Protein AF-A0A1W9LU89-F1 (afdb_monomer_lite)

Radius of gyration: 21.0 Å; chains: 1; bounding box: 46×49×55 Å

Foldseek 3Di:
DLCLLCVVLVVVLVVVCVVVVVPCAFQQFQNDTHHPVVVNVVSCVVSVVVSVVVVVVVVCVVVVHFDFLVNLVVVLVVVLSRQLRSQNPPPPDDPLLSVLVSLVSSLVSLLVVLVVQLLVDAQDLVLVVVLVVCVVVVVVRVNRRSPRSSVVSLVVSVVSLVVSLVSQVVDDFDDPPPDRFTQHSCLSVLSNLLSLLLSLQLSLLSLDPPSDVSSVVSVVVLCCLQPVVLVVCVVVVVNLQNLLRDRDRPDDCVSHVPSSVVSSVVSNVSSVVSSVVSVVVVD

Secondary structure (DSSP, 8-state):
-HHHHHHHHHHHHHHHHHHHTTT-S-EEETTEEE-HHHHHHHHHHHHHHHHHHHHHHHHHHHTT----SHHHHHHHHHHHHHHHGGGTT-TTS-HHHHHHHHHHHHHHHHHHHHHHHHHHS---HHHHHHHHHHHHTT-HHHHHHH--HHHHHHHHHHHHHHHHHHHHHHSPP-B-TTT--B--TTHHHHHHHHHHHHHHHHHHHHTSTT-TTHHHHHHHHHHIIIIIHHHHHHHTT-GGGGGGTS--TT--IIIIIHHHHHHHHHHHHHHHHHHHHHHHTT-

Structure (mmCIF, N/CA/C/O backbone):
data_AF-A0A1W9LU89-F1
#
_entry.id   AF-A0A1W9LU89-F1
#
loop_
_atom_site.group_PDB
_atom_site.id
_atom_site.type_symbol
_atom_site.label_atom_id
_atom_site.label_alt_id
_atom_site.label_comp_id
_atom_site.label_asym_id
_atom_site.label_entity_id
_atom_site.label_seq_id
_atom_site.pdbx_PDB_ins_code
_atom_site.Cartn_x
_atom_site.Cartn_y
_atom_site.Cartn_z
_atom_site.occupancy
_atom_site.B_iso_or_equiv
_atom_site.auth_seq_id
_atom_site.auth_comp_id
_atom_site.auth_asym_id
_atom_site.auth_atom_id
_atom_site.pdbx_PDB_model_num
ATOM 1 N N . LEU A 1 1 ? -6.719 -15.219 7.552 1.00 48.72 1 LEU A N 1
ATOM 2 C CA . LEU A 1 1 ? -5.279 -15.378 7.225 1.00 48.72 1 LEU A CA 1
ATOM 3 C C . LEU A 1 1 ? -4.961 -16.673 6.448 1.00 48.72 1 LEU A C 1
ATOM 5 O O . LEU A 1 1 ? -4.326 -16.548 5.416 1.00 48.72 1 LEU A O 1
ATOM 9 N N . VAL A 1 2 ? -5.422 -17.884 6.822 1.00 38.66 2 VAL A N 1
ATOM 10 C CA . VAL A 1 2 ? -5.222 -19.118 5.995 1.00 38.66 2 VAL A CA 1
ATOM 11 C C . VAL A 1 2 ? -5.810 -18.995 4.585 1.00 38.66 2 VAL A C 1
ATOM 13 O O . VAL A 1 2 ? -5.105 -19.221 3.607 1.00 38.66 2 VAL A O 1
ATOM 16 N N . LEU A 1 3 ? -7.083 -18.597 4.467 1.00 42.12 3 LEU A N 1
ATOM 17 C CA . LEU A 1 3 ? -7.738 -18.372 3.169 1.00 42.12 3 LEU A CA 1
ATOM 18 C C . LEU A 1 3 ? -7.004 -17.315 2.343 1.00 42.12 3 LEU A C 1
ATOM 20 O O . LEU A 1 3 ? -6.876 -17.451 1.146 1.00 42.12 3 LEU A O 1
ATOM 24 N N . ILE A 1 4 ? -6.451 -16.302 2.999 1.00 50.31 4 ILE A N 1
ATOM 25 C CA . ILE A 1 4 ? -5.690 -15.223 2.368 1.00 50.31 4 ILE A CA 1
ATOM 26 C C . ILE A 1 4 ? -4.371 -15.744 1.803 1.00 50.31 4 ILE A C 1
ATOM 28 O O . ILE A 1 4 ? -4.105 -15.573 0.623 1.00 50.31 4 ILE A O 1
ATOM 32 N N . PHE A 1 5 ? -3.572 -16.428 2.623 1.00 51.28 5 PHE A N 1
ATOM 33 C CA . PHE A 1 5 ? -2.301 -16.991 2.183 1.00 51.28 5 PHE A CA 1
ATOM 34 C C . PHE A 1 5 ? -2.495 -18.040 1.088 1.00 51.28 5 PHE A C 1
ATOM 36 O O . PHE A 1 5 ? -1.737 -18.025 0.132 1.00 51.28 5 PHE A O 1
ATOM 43 N N . SER A 1 6 ? -3.517 -18.894 1.198 1.00 44.75 6 SER A N 1
ATOM 44 C CA . SER A 1 6 ? -3.822 -19.953 0.223 1.00 44.75 6 SER A CA 1
ATOM 45 C C . SER A 1 6 ? -4.491 -19.450 -1.063 1.00 44.75 6 SER A C 1
ATOM 47 O O . SER A 1 6 ? -4.172 -19.947 -2.138 1.00 44.75 6 SER A O 1
ATOM 49 N N . LEU A 1 7 ? -5.379 -18.451 -0.993 1.00 48.38 7 LEU A N 1
ATOM 50 C CA . LEU A 1 7 ? -5.990 -17.837 -2.177 1.00 48.38 7 LEU A CA 1
ATOM 51 C C . LEU A 1 7 ? -4.994 -16.947 -2.908 1.00 48.38 7 LEU A C 1
ATOM 53 O O . LEU A 1 7 ? -4.934 -17.005 -4.128 1.00 48.38 7 LEU A O 1
ATOM 57 N N . VAL A 1 8 ? -4.194 -16.155 -2.190 1.00 54.47 8 VAL A N 1
ATOM 58 C CA . VAL A 1 8 ? -3.160 -15.315 -2.806 1.00 54.47 8 VAL A CA 1
ATOM 59 C C . VAL A 1 8 ? -2.062 -16.198 -3.394 1.00 54.47 8 VAL A C 1
ATOM 61 O O . VAL A 1 8 ? -1.731 -16.021 -4.562 1.00 54.47 8 VAL A O 1
ATOM 64 N N . SER A 1 9 ? -1.555 -17.200 -2.663 1.00 53.19 9 SER A N 1
ATOM 65 C CA . SER A 1 9 ? -0.553 -18.124 -3.211 1.00 53.19 9 SER A CA 1
ATOM 66 C C . SER A 1 9 ? -1.103 -18.950 -4.374 1.00 53.19 9 SER A C 1
ATOM 68 O O . SER A 1 9 ? -0.437 -19.052 -5.396 1.00 53.19 9 SER A O 1
ATOM 70 N N . GLY A 1 10 ? -2.329 -19.471 -4.275 1.00 53.00 10 GLY A N 1
ATOM 71 C CA . GLY A 1 10 ? -2.969 -20.267 -5.323 1.00 53.00 10 GLY A CA 1
ATOM 72 C C . GLY A 1 10 ? -3.317 -19.460 -6.575 1.00 53.00 10 GLY A C 1
ATOM 73 O O . GLY A 1 10 ? -3.018 -19.894 -7.686 1.00 53.00 10 GLY A O 1
ATOM 74 N N . PHE A 1 11 ? -3.892 -18.264 -6.417 1.00 54.97 11 PHE A N 1
ATOM 75 C CA . PHE A 1 11 ? -4.226 -17.377 -7.533 1.00 54.97 11 PHE A CA 1
ATOM 76 C C . PHE A 1 11 ? -2.963 -16.904 -8.251 1.00 54.97 11 PHE A C 1
ATOM 78 O O . PHE A 1 11 ? -2.881 -16.997 -9.475 1.00 54.97 11 PHE A O 1
ATOM 85 N N . LEU A 1 12 ? -1.942 -16.484 -7.501 1.00 58.62 12 LEU A N 1
ATOM 86 C CA . LEU A 1 12 ? -0.673 -16.062 -8.082 1.00 58.62 12 LEU A CA 1
ATOM 87 C C . LEU A 1 12 ? 0.072 -17.223 -8.729 1.00 58.62 12 LEU A C 1
ATOM 89 O O . LEU A 1 12 ? 0.544 -17.065 -9.845 1.00 58.62 12 LEU A O 1
ATOM 93 N N . PHE A 1 13 ? 0.118 -18.401 -8.103 1.00 61.28 13 PHE A N 1
ATOM 94 C CA . PHE A 1 13 ? 0.691 -19.601 -8.712 1.00 61.28 13 PHE A CA 1
ATOM 95 C C . PHE A 1 13 ? -0.032 -19.967 -10.016 1.00 61.28 13 PHE A C 1
ATOM 97 O O . PHE A 1 13 ? 0.619 -20.258 -11.017 1.00 61.28 13 PHE A O 1
ATOM 104 N N . SER A 1 14 ? -1.365 -19.874 -10.059 1.00 58.00 14 SER A N 1
ATOM 105 C CA . SER A 1 14 ? -2.150 -20.127 -11.278 1.00 58.00 14 SER A CA 1
ATOM 106 C C . SER A 1 14 ? -1.913 -19.084 -12.383 1.00 58.00 14 SER A C 1
ATOM 108 O O . SER A 1 14 ? -1.803 -19.434 -13.556 1.00 58.00 14 SER A O 1
ATOM 110 N N . GLY A 1 15 ? -1.766 -17.805 -12.021 1.00 58.03 15 GLY A N 1
ATOM 111 C CA . GLY A 1 15 ? -1.465 -16.734 -12.971 1.00 58.03 15 GLY A CA 1
ATOM 112 C C . GLY A 1 15 ? -0.045 -16.841 -13.528 1.00 58.03 15 GLY A C 1
ATOM 113 O O . GLY A 1 15 ? 0.168 -16.710 -14.732 1.00 58.03 15 GLY A O 1
ATOM 114 N N . LEU A 1 16 ? 0.918 -17.154 -12.660 1.00 60.66 16 LEU A N 1
ATOM 115 C CA . LEU A 1 16 ? 2.331 -17.287 -13.003 1.00 60.66 16 LEU A CA 1
ATOM 116 C C . LEU A 1 16 ? 2.578 -18.541 -13.857 1.00 60.66 16 LEU A C 1
ATOM 118 O O . LEU A 1 16 ? 3.255 -18.470 -14.877 1.00 60.66 16 LEU A O 1
ATOM 122 N N . THR A 1 17 ? 1.933 -19.665 -13.528 1.00 58.50 17 THR A N 1
ATOM 123 C CA . THR A 1 17 ? 1.942 -20.874 -14.375 1.00 58.50 17 THR A CA 1
ATOM 124 C C . THR A 1 17 ? 1.286 -20.650 -15.725 1.00 58.50 17 THR A C 1
ATOM 126 O O . THR A 1 17 ? 1.805 -21.123 -16.731 1.00 58.50 17 THR A O 1
ATOM 129 N N . GLY A 1 18 ? 0.173 -19.915 -15.779 1.00 57.03 18 GLY A N 1
ATOM 130 C CA . GLY A 1 18 ? -0.485 -19.566 -17.037 1.00 57.03 18 GLY A CA 1
ATOM 131 C C . GLY A 1 18 ? 0.407 -18.734 -17.962 1.00 57.03 18 GLY A C 1
ATOM 132 O O . GLY A 1 18 ? 0.426 -18.976 -19.169 1.00 57.03 18 GLY A O 1
ATOM 133 N N . PHE A 1 19 ? 1.174 -17.796 -17.398 1.00 56.69 19 PHE A N 1
ATOM 134 C CA . PHE A 1 19 ? 2.117 -16.960 -18.142 1.00 56.69 19 PHE A CA 1
ATOM 135 C C . PHE A 1 19 ? 3.331 -17.758 -18.639 1.00 56.69 19 PHE A C 1
ATOM 137 O O . PHE A 1 19 ? 3.671 -17.688 -19.818 1.00 56.69 19 PHE A O 1
ATOM 144 N N . ILE A 1 20 ? 3.941 -18.572 -17.773 1.00 58.03 20 ILE A N 1
ATOM 145 C CA . ILE A 1 20 ? 5.170 -19.307 -18.103 1.00 58.03 20 ILE A CA 1
ATOM 146 C C . ILE A 1 20 ? 4.888 -20.507 -19.029 1.00 58.03 20 ILE A C 1
ATOM 148 O O . ILE A 1 20 ? 5.646 -20.765 -19.963 1.00 58.03 20 ILE A O 1
ATOM 152 N N . ARG A 1 21 ? 3.763 -21.216 -18.853 1.00 55.72 21 ARG A N 1
ATOM 153 C CA . ARG A 1 21 ? 3.402 -22.396 -19.667 1.00 55.72 21 ARG A CA 1
ATOM 154 C C . ARG A 1 21 ? 3.235 -22.080 -21.154 1.00 55.72 21 ARG A C 1
ATOM 156 O O . ARG A 1 21 ? 3.332 -22.981 -21.978 1.00 55.72 21 ARG A O 1
ATOM 163 N N . LYS A 1 22 ? 2.974 -20.821 -21.508 1.00 54.22 22 LYS A N 1
ATOM 164 C CA . LYS A 1 22 ? 2.783 -20.402 -22.900 1.00 54.22 22 LYS A CA 1
ATOM 165 C C . LYS A 1 22 ? 4.097 -20.229 -23.673 1.00 54.22 22 LYS A C 1
ATOM 167 O O . LYS A 1 22 ? 4.034 -20.017 -24.878 1.00 54.22 22 LYS A O 1
ATOM 172 N N . ALA A 1 23 ? 5.246 -20.293 -22.996 1.00 52.44 23 ALA A N 1
ATOM 173 C CA . ALA A 1 23 ? 6.520 -19.905 -23.579 1.00 52.44 23 ALA A CA 1
ATOM 174 C C . ALA A 1 23 ? 7.427 -21.076 -24.003 1.00 52.44 23 ALA A C 1
ATOM 176 O O . ALA A 1 23 ? 8.137 -20.904 -24.977 1.00 52.44 23 ALA A O 1
ATOM 177 N N . GLU A 1 24 ? 7.464 -22.232 -23.321 1.00 54.75 24 GLU A N 1
ATOM 178 C CA . GLU A 1 24 ? 8.565 -23.231 -23.477 1.00 54.75 24 GLU A CA 1
ATOM 179 C C . GLU A 1 24 ? 9.991 -22.619 -23.385 1.00 54.75 24 GLU A C 1
ATOM 181 O O . GLU A 1 24 ? 10.985 -23.271 -23.694 1.00 54.75 24 GLU A O 1
ATOM 186 N N . ILE A 1 25 ? 10.108 -21.370 -22.922 1.00 60.31 25 ILE A N 1
ATOM 187 C CA . ILE A 1 25 ? 11.363 -20.635 -22.753 1.00 60.31 25 ILE A CA 1
ATOM 188 C C . ILE A 1 25 ? 11.900 -20.948 -21.344 1.00 60.31 25 ILE A C 1
ATOM 190 O O . ILE A 1 25 ? 11.100 -21.012 -20.400 1.00 60.31 25 ILE A O 1
ATOM 194 N N . PRO A 1 26 ? 13.222 -21.145 -21.168 1.00 66.44 26 PRO A N 1
ATOM 195 C CA . PRO A 1 26 ? 13.838 -21.233 -19.845 1.00 66.44 26 PRO A CA 1
ATOM 196 C C . PRO A 1 26 ? 13.437 -20.038 -18.968 1.00 66.44 26 PRO A C 1
ATOM 198 O O . PRO A 1 26 ? 13.366 -18.896 -19.426 1.00 66.44 26 PRO A O 1
ATOM 201 N N . VAL A 1 27 ? 13.138 -20.302 -17.696 1.00 74.69 27 VAL A N 1
ATOM 202 C CA . VAL A 1 27 ? 12.755 -19.249 -16.753 1.00 74.69 27 VAL A CA 1
ATOM 203 C C . VAL A 1 27 ? 14.030 -18.653 -16.189 1.00 74.69 27 VAL A C 1
ATOM 205 O O . VAL A 1 27 ? 14.687 -19.282 -15.363 1.00 74.69 27 VAL A O 1
ATOM 208 N N . SER A 1 28 ? 14.367 -17.439 -16.610 1.00 77.19 28 SER A N 1
ATOM 209 C CA . SER A 1 28 ? 15.430 -16.683 -15.957 1.00 77.19 28 SER A CA 1
ATOM 210 C C . SER A 1 28 ? 14.878 -16.040 -14.685 1.00 77.19 28 SER A C 1
ATOM 212 O O . SER A 1 28 ? 13.885 -15.305 -14.721 1.00 77.19 28 SER A O 1
ATOM 214 N N . TRP A 1 29 ? 15.485 -16.364 -13.545 1.00 83.81 29 TRP A N 1
ATOM 215 C CA . TRP A 1 29 ? 15.135 -15.823 -12.237 1.00 83.81 29 TRP A CA 1
ATOM 216 C C . TRP A 1 29 ? 16.401 -15.364 -11.510 1.00 83.81 29 TRP A C 1
ATOM 218 O O . TRP A 1 29 ? 17.305 -16.156 -11.257 1.00 83.81 29 TRP A O 1
ATOM 228 N N . LEU A 1 30 ? 16.482 -14.070 -11.186 1.00 81.50 30 LEU A N 1
ATOM 229 C CA . LEU A 1 30 ? 17.665 -13.404 -10.616 1.00 81.50 30 LEU A CA 1
ATOM 230 C C . LEU A 1 30 ? 18.953 -13.611 -11.438 1.00 81.50 30 LEU A C 1
ATOM 232 O O . LEU A 1 30 ? 20.052 -13.618 -10.890 1.00 81.50 30 LEU A O 1
ATOM 236 N N . GLY A 1 31 ? 18.818 -13.768 -12.756 1.00 78.56 31 GLY A N 1
ATOM 237 C CA . GLY A 1 31 ? 19.938 -14.002 -13.673 1.00 78.56 31 GLY A CA 1
ATOM 238 C C . GLY A 1 31 ? 20.392 -15.456 -13.732 1.00 78.56 31 GLY A C 1
ATOM 239 O O . GLY A 1 31 ? 21.401 -15.747 -14.364 1.00 78.56 31 GLY A O 1
ATOM 240 N N . LEU A 1 32 ? 19.671 -16.363 -13.071 1.00 82.62 32 LEU A N 1
ATOM 241 C CA . LEU A 1 32 ? 19.885 -17.800 -13.162 1.00 82.62 32 LEU A CA 1
ATOM 242 C C . LEU A 1 32 ? 18.823 -18.406 -14.069 1.00 82.62 32 LEU A C 1
ATOM 244 O O . LEU A 1 32 ? 17.628 -18.210 -13.846 1.00 82.62 32 LEU A O 1
ATOM 248 N N . ASP A 1 33 ? 19.259 -19.180 -15.053 1.00 84.81 33 ASP A N 1
ATOM 249 C CA . ASP A 1 33 ? 18.348 -19.876 -15.950 1.00 84.81 33 ASP A CA 1
ATOM 250 C C . ASP A 1 33 ? 17.935 -21.214 -15.344 1.00 84.81 33 ASP A C 1
ATOM 252 O O . ASP A 1 33 ? 18.760 -22.086 -15.062 1.00 84.81 33 ASP A O 1
ATOM 256 N N . PHE A 1 34 ? 16.631 -21.381 -15.150 1.00 82.50 34 PHE A N 1
ATOM 257 C CA . PHE A 1 34 ? 16.031 -22.614 -14.669 1.00 82.50 34 PHE A CA 1
ATOM 258 C C . PHE A 1 34 ? 15.243 -23.303 -15.780 1.00 82.50 34 PHE A C 1
ATOM 260 O O . PHE A 1 34 ? 14.543 -22.670 -16.579 1.00 82.50 34 PHE A O 1
ATOM 267 N N . SER A 1 35 ? 15.280 -24.637 -15.774 1.00 85.31 35 SER A N 1
ATOM 268 C CA . SER A 1 35 ? 14.279 -25.428 -16.484 1.00 85.31 35 SER A CA 1
ATOM 269 C C . SER A 1 35 ? 12.892 -25.125 -15.917 1.00 85.31 35 SER A C 1
ATOM 271 O O . SER A 1 35 ? 12.731 -24.948 -14.705 1.00 85.31 35 SER A O 1
ATOM 273 N N . TYR A 1 36 ? 11.874 -25.111 -16.781 1.00 80.75 36 TYR A N 1
ATOM 274 C CA . TYR A 1 36 ? 10.487 -24.878 -16.379 1.00 80.75 36 TYR A CA 1
ATOM 275 C C . TYR A 1 36 ? 10.065 -25.788 -15.217 1.00 80.75 36 TYR A C 1
ATOM 277 O O . TYR A 1 36 ? 9.504 -25.319 -14.229 1.00 80.75 36 TYR A O 1
ATOM 285 N N . SER A 1 37 ? 10.369 -27.085 -15.307 1.00 83.25 37 SER A N 1
ATOM 286 C CA . SER A 1 37 ? 9.988 -28.073 -14.293 1.00 83.25 37 SER A CA 1
ATOM 287 C C . SER A 1 37 ? 10.659 -27.825 -12.942 1.00 83.25 37 SER A C 1
ATOM 289 O O . SER A 1 37 ? 9.991 -27.910 -11.910 1.00 83.25 37 SER A O 1
ATOM 291 N N . ASP A 1 38 ? 11.945 -27.473 -12.946 1.00 88.12 38 ASP A N 1
ATOM 292 C CA . ASP A 1 38 ? 12.711 -27.227 -11.721 1.00 88.12 38 ASP A CA 1
ATOM 293 C C . ASP A 1 38 ? 12.238 -25.949 -11.031 1.00 88.12 38 ASP A C 1
ATOM 295 O O . ASP A 1 38 ? 12.018 -25.934 -9.818 1.00 88.12 38 ASP A O 1
ATOM 299 N N . PHE A 1 39 ? 11.992 -24.894 -11.814 1.00 86.00 39 PHE A N 1
ATOM 300 C CA . PHE A 1 39 ? 11.458 -23.642 -11.293 1.00 86.00 39 PHE A CA 1
ATOM 301 C C . PHE A 1 39 ? 10.058 -23.829 -10.705 1.00 86.00 39 PHE A C 1
ATOM 303 O O . PHE A 1 39 ? 9.766 -23.361 -9.608 1.00 86.00 39 PHE A O 1
ATOM 310 N N . MET A 1 40 ? 9.197 -24.578 -11.395 1.00 84.81 40 MET A N 1
ATOM 311 C CA . MET A 1 40 ? 7.859 -24.903 -10.910 1.00 84.81 40 MET A CA 1
ATOM 312 C C . MET A 1 40 ? 7.887 -25.661 -9.583 1.00 84.81 40 MET A C 1
ATOM 314 O O . MET A 1 40 ? 7.115 -25.346 -8.674 1.00 84.81 40 MET A O 1
ATOM 318 N N . LEU A 1 41 ? 8.789 -26.634 -9.449 1.00 89.00 41 LEU A N 1
ATOM 319 C CA . LEU A 1 41 ? 8.987 -27.375 -8.207 1.00 89.00 41 LEU A CA 1
ATOM 320 C C . LEU A 1 41 ? 9.487 -26.448 -7.090 1.00 89.00 41 LEU A C 1
ATOM 322 O O . LEU A 1 41 ? 8.942 -26.480 -5.984 1.00 89.00 41 LEU A O 1
ATOM 326 N N . PHE A 1 42 ? 10.450 -25.572 -7.387 1.00 90.06 42 PHE A N 1
ATOM 327 C CA . PHE A 1 42 ? 10.927 -24.548 -6.457 1.00 90.06 42 PHE A CA 1
ATOM 328 C C . PHE A 1 42 ? 9.791 -23.632 -5.974 1.00 90.06 42 PHE A C 1
ATOM 330 O O . PHE A 1 42 ? 9.617 -23.465 -4.765 1.00 90.06 42 PHE A O 1
ATOM 337 N N . SER A 1 43 ? 8.965 -23.101 -6.880 1.00 87.50 43 SER A N 1
ATOM 338 C CA . SER A 1 43 ? 7.816 -22.254 -6.542 1.00 87.50 43 SER A CA 1
ATOM 339 C C . SER A 1 43 ? 6.813 -22.975 -5.642 1.00 87.50 43 SER A C 1
ATOM 341 O O . SER A 1 43 ? 6.345 -22.399 -4.660 1.00 87.50 43 SER A O 1
ATOM 343 N N . VAL A 1 44 ? 6.494 -24.242 -5.936 1.00 88.31 44 VAL A N 1
ATOM 344 C CA . VAL A 1 44 ? 5.590 -25.048 -5.098 1.00 88.31 44 VAL A CA 1
ATOM 345 C C . VAL A 1 44 ? 6.160 -25.207 -3.694 1.00 88.31 44 VAL A C 1
ATOM 347 O O . VAL A 1 44 ? 5.440 -24.961 -2.728 1.00 88.31 44 VAL A O 1
ATOM 350 N N . ILE A 1 45 ? 7.440 -25.567 -3.560 1.00 91.62 45 ILE A N 1
ATOM 351 C CA . ILE A 1 45 ? 8.092 -25.705 -2.250 1.00 91.62 45 ILE A CA 1
ATOM 352 C C . ILE A 1 45 ? 8.072 -24.370 -1.500 1.00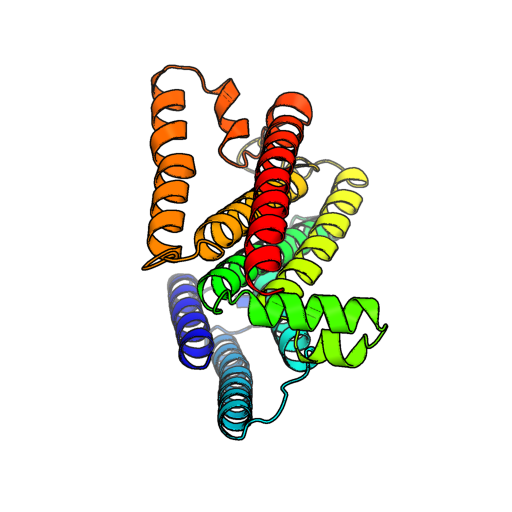 91.62 45 ILE A C 1
ATOM 354 O O . ILE A 1 45 ? 7.689 -24.333 -0.330 1.00 91.62 45 ILE A O 1
ATOM 358 N N . PHE A 1 46 ? 8.425 -23.273 -2.172 1.00 90.62 46 PHE A N 1
ATOM 359 C CA . PHE A 1 46 ? 8.424 -21.933 -1.594 1.00 90.62 46 PHE A CA 1
ATOM 360 C C . PHE A 1 46 ? 7.051 -21.564 -1.012 1.00 90.62 46 PHE A C 1
ATOM 362 O O . PHE A 1 46 ? 6.943 -21.203 0.164 1.00 90.62 46 PHE A O 1
ATOM 369 N N . PHE A 1 47 ? 5.978 -21.709 -1.794 1.00 87.12 47 PHE A N 1
ATOM 370 C CA . PHE A 1 47 ? 4.625 -21.400 -1.326 1.00 87.12 47 PHE A CA 1
ATOM 371 C C . PHE A 1 47 ? 4.101 -22.405 -0.297 1.00 87.12 47 PHE A C 1
ATOM 373 O O . PHE A 1 47 ? 3.332 -22.019 0.587 1.00 87.12 47 PHE A O 1
ATOM 380 N N . LEU A 1 48 ? 4.519 -23.670 -0.361 1.00 89.06 48 LEU A N 1
ATOM 381 C CA . LEU A 1 48 ? 4.152 -24.696 0.612 1.00 89.06 48 LEU A CA 1
ATOM 382 C C . LEU A 1 48 ? 4.735 -24.384 1.993 1.00 89.06 48 LEU A C 1
ATOM 384 O O . LEU A 1 48 ? 3.997 -24.417 2.978 1.00 89.06 48 LEU A O 1
ATOM 388 N N . VAL A 1 49 ? 6.014 -24.002 2.072 1.00 92.62 49 VAL A N 1
ATOM 389 C CA . VAL A 1 49 ? 6.661 -23.597 3.333 1.00 92.62 49 VAL A CA 1
ATOM 390 C C . VAL A 1 49 ? 5.901 -22.434 3.973 1.00 92.62 49 VAL A C 1
ATOM 392 O O . VAL A 1 49 ? 5.519 -22.509 5.144 1.00 92.62 49 VAL A O 1
ATOM 395 N N . TRP A 1 50 ? 5.598 -21.389 3.200 1.00 91.81 50 TRP A N 1
ATOM 396 C CA . TRP A 1 50 ? 4.837 -20.244 3.704 1.00 91.81 50 TRP A CA 1
ATOM 397 C C . TRP A 1 50 ? 3.394 -20.588 4.073 1.00 91.81 50 TRP A C 1
ATOM 399 O O . TRP A 1 50 ? 2.873 -20.051 5.052 1.00 91.81 50 TRP A O 1
ATOM 409 N N . SER A 1 51 ? 2.766 -21.520 3.357 1.00 88.50 51 SER A N 1
ATOM 410 C CA . SER A 1 51 ? 1.424 -22.007 3.686 1.00 88.50 51 SER A CA 1
ATOM 411 C C . SER A 1 51 ? 1.407 -22.746 5.027 1.00 88.50 51 SER A C 1
ATOM 413 O O . SER A 1 51 ? 0.540 -22.466 5.854 1.00 88.50 51 SER A O 1
ATOM 415 N N . ILE A 1 52 ? 2.390 -23.614 5.300 1.00 91.31 52 ILE A N 1
ATOM 416 C CA . ILE A 1 52 ? 2.524 -24.316 6.590 1.00 91.31 52 ILE A CA 1
ATOM 417 C C . ILE A 1 52 ? 2.740 -23.318 7.733 1.00 91.31 52 ILE A C 1
ATOM 419 O O . ILE A 1 52 ? 2.040 -23.380 8.745 1.00 91.31 52 ILE A O 1
ATOM 423 N N . ILE A 1 53 ? 3.659 -22.360 7.564 1.00 92.19 53 ILE A N 1
ATOM 424 C CA . ILE A 1 53 ? 3.906 -21.300 8.556 1.00 92.19 53 ILE A CA 1
ATOM 425 C C . ILE A 1 53 ? 2.629 -20.481 8.799 1.00 92.19 53 ILE A C 1
ATOM 427 O O . ILE A 1 53 ? 2.299 -20.158 9.944 1.00 92.19 53 ILE A O 1
ATOM 431 N N . GLY A 1 54 ? 1.888 -20.171 7.734 1.00 87.38 54 GLY A N 1
ATOM 432 C CA . GLY A 1 54 ? 0.598 -19.496 7.801 1.00 87.38 54 GLY A CA 1
ATOM 433 C C . GLY A 1 54 ? -0.417 -20.277 8.635 1.00 87.38 54 GLY A C 1
ATOM 434 O O . GLY A 1 54 ? -1.003 -19.715 9.559 1.00 87.38 54 GLY A O 1
ATOM 435 N N . VAL A 1 55 ? -0.604 -21.572 8.365 1.00 88.31 55 VAL A N 1
ATOM 436 C CA . VAL A 1 55 ? -1.513 -22.445 9.132 1.00 88.31 55 VAL A CA 1
ATOM 437 C C . VAL A 1 55 ? -1.105 -22.510 10.603 1.00 88.31 55 VAL A C 1
ATOM 439 O O . VAL A 1 55 ? -1.944 -22.283 11.474 1.00 88.31 55 VAL A O 1
ATOM 442 N N . TYR A 1 56 ? 0.183 -22.713 10.886 1.00 90.31 56 TYR A N 1
ATOM 443 C CA . TYR A 1 56 ? 0.707 -22.739 12.251 1.00 90.31 56 TYR A CA 1
ATOM 444 C C . TYR A 1 56 ? 0.398 -21.444 13.018 1.00 90.31 56 TYR A C 1
ATOM 446 O O . TYR A 1 56 ? -0.091 -21.486 14.147 1.00 90.31 56 TYR A O 1
ATOM 454 N N . ARG A 1 57 ? 0.612 -20.276 12.399 1.00 88.31 57 ARG A N 1
ATOM 455 C CA . ARG A 1 57 ? 0.305 -18.984 13.034 1.00 88.31 57 ARG A CA 1
ATOM 456 C C . ARG A 1 57 ? -1.181 -18.793 13.311 1.00 88.31 57 ARG A C 1
ATOM 458 O O . ARG A 1 57 ? -1.506 -18.225 14.348 1.00 88.31 57 ARG A O 1
ATOM 465 N N . ASN A 1 58 ? -2.060 -19.266 12.428 1.00 84.25 58 ASN A N 1
ATOM 466 C CA . ASN A 1 58 ? -3.503 -19.213 12.675 1.00 84.25 58 ASN A CA 1
ATOM 467 C C . ASN A 1 58 ? -3.894 -20.105 13.856 1.00 84.25 58 ASN A C 1
ATOM 469 O O . ASN A 1 58 ? -4.612 -19.652 14.737 1.00 84.25 58 ASN A O 1
ATOM 473 N N . MET A 1 59 ? -3.346 -21.321 13.935 1.00 88.81 59 MET A N 1
ATOM 474 C CA . MET A 1 59 ? -3.574 -22.215 15.073 1.00 88.81 59 MET A CA 1
ATOM 475 C C . MET A 1 59 ? -3.128 -21.577 16.396 1.00 88.81 59 MET A C 1
ATOM 477 O O . MET A 1 59 ? -3.842 -21.652 17.390 1.00 88.81 59 MET A O 1
ATOM 481 N N . ARG A 1 60 ? -1.988 -20.874 16.416 1.00 89.38 60 ARG A N 1
ATOM 482 C CA . ARG A 1 60 ? -1.557 -20.119 17.604 1.00 89.38 60 ARG A CA 1
ATOM 483 C C . ARG A 1 60 ? -2.536 -19.018 18.011 1.00 89.38 60 ARG A C 1
ATOM 485 O O . ARG A 1 60 ? -2.730 -18.807 19.204 1.00 89.38 60 ARG A O 1
ATOM 492 N N . THR A 1 61 ? -3.147 -18.336 17.044 1.00 85.12 61 THR A N 1
ATOM 493 C CA . THR A 1 61 ? -4.161 -17.309 17.317 1.00 85.12 61 THR A CA 1
ATOM 494 C C . THR A 1 61 ? -5.417 -17.911 17.947 1.00 85.12 61 THR A C 1
ATOM 496 O O . THR A 1 61 ? -5.938 -17.328 18.892 1.00 85.12 61 THR A O 1
ATOM 499 N N . GLU A 1 62 ? -5.844 -19.104 17.518 1.00 87.00 62 GLU A N 1
ATOM 500 C CA . GLU A 1 62 ? -6.945 -19.838 18.170 1.00 87.00 62 GLU A CA 1
ATOM 501 C C . GLU A 1 62 ? -6.626 -20.171 19.640 1.00 87.00 62 GLU A C 1
ATOM 503 O O . GLU A 1 62 ? -7.489 -20.076 20.510 1.00 87.00 62 GLU A O 1
ATOM 508 N N . PHE A 1 63 ? -5.358 -20.462 19.952 1.00 88.19 63 PHE A N 1
ATOM 509 C CA . PHE A 1 63 ? -4.873 -20.650 21.326 1.00 88.19 63 PHE A CA 1
ATOM 510 C C . PHE A 1 63 ? -4.587 -19.346 22.089 1.00 88.19 63 PHE A C 1
ATOM 512 O O . PHE A 1 63 ? -3.950 -19.391 23.141 1.00 88.19 63 PHE A O 1
ATOM 519 N N . GLN A 1 64 ? -5.031 -18.188 21.587 1.00 84.06 64 GLN A N 1
ATOM 520 C CA . GLN A 1 64 ? -4.824 -16.874 22.215 1.00 84.06 64 GLN A CA 1
ATOM 521 C C . GLN A 1 64 ? -3.339 -16.500 22.396 1.00 84.06 64 GLN A C 1
ATOM 523 O O . GLN A 1 64 ? -2.989 -15.679 23.244 1.00 84.06 64 GLN A O 1
ATOM 528 N N . MET A 1 65 ? -2.440 -17.088 21.600 1.00 84.69 65 MET A N 1
ATOM 529 C CA . MET A 1 65 ? -1.025 -16.724 21.604 1.00 84.69 65 MET A CA 1
ATOM 530 C C . MET A 1 65 ? -0.776 -15.539 20.672 1.00 84.69 65 MET A C 1
ATOM 532 O O . MET A 1 65 ? -1.285 -15.481 19.548 1.00 84.69 65 MET A O 1
ATOM 536 N N . THR A 1 66 ? 0.080 -14.615 21.106 1.00 78.50 66 THR A N 1
ATOM 537 C CA . THR A 1 66 ? 0.476 -13.469 20.290 1.00 78.50 66 THR A CA 1
ATOM 538 C C . THR A 1 66 ? 1.448 -13.892 19.191 1.00 78.50 66 THR A C 1
ATOM 540 O O . THR A 1 66 ? 2.385 -14.676 19.381 1.00 78.50 66 THR A O 1
ATOM 543 N N . ASN A 1 67 ? 1.215 -13.378 17.987 1.00 82.50 67 ASN A N 1
ATOM 544 C CA . ASN A 1 67 ? 2.090 -13.598 16.849 1.00 82.50 67 ASN A CA 1
ATOM 545 C C . ASN A 1 67 ? 2.924 -12.340 16.616 1.00 82.50 67 ASN A C 1
ATOM 547 O O . ASN A 1 67 ? 2.400 -11.362 16.105 1.00 82.50 67 ASN A O 1
ATOM 551 N N . GLY A 1 68 ? 4.222 -12.395 16.922 1.00 83.50 68 GLY A N 1
ATOM 552 C CA . GLY A 1 68 ? 5.126 -11.273 16.660 1.00 83.50 68 GLY A CA 1
ATOM 553 C C . GLY A 1 68 ? 5.222 -10.885 15.170 1.00 83.50 68 GLY A C 1
ATOM 554 O O . GLY A 1 68 ? 4.873 -11.679 14.281 1.00 83.50 68 GLY A O 1
ATOM 555 N N . PRO A 1 69 ? 5.753 -9.685 14.874 1.00 88.75 69 PRO A N 1
ATOM 556 C CA . PRO A 1 69 ? 5.728 -9.089 13.535 1.00 88.75 69 PRO A CA 1
ATOM 557 C C . PRO A 1 69 ? 6.726 -9.732 12.561 1.00 88.75 69 PRO A C 1
ATOM 559 O O . PRO A 1 69 ? 6.542 -9.679 11.345 1.00 88.75 69 PRO A O 1
ATOM 562 N N . TYR A 1 70 ? 7.779 -10.370 13.076 1.00 90.62 70 TYR A N 1
ATOM 563 C CA . TYR A 1 70 ? 8.934 -10.794 12.281 1.00 90.62 70 TYR A CA 1
ATOM 564 C C . TYR A 1 70 ? 8.595 -11.791 11.175 1.00 90.62 70 TYR A C 1
ATOM 566 O O . TYR A 1 70 ? 9.038 -11.613 10.048 1.00 90.62 70 TYR A O 1
ATOM 574 N N . VAL A 1 71 ? 7.756 -12.796 11.451 1.00 91.62 71 VAL A N 1
ATOM 575 C CA . VAL A 1 71 ? 7.399 -13.808 10.440 1.00 91.62 71 VAL A CA 1
ATOM 576 C C . VAL A 1 71 ? 6.671 -13.176 9.251 1.00 91.62 71 VAL A C 1
ATOM 578 O O . VAL A 1 71 ? 6.855 -13.600 8.114 1.00 91.62 71 VAL A O 1
ATOM 581 N N . TRP A 1 72 ? 5.858 -12.145 9.502 1.00 91.12 72 TRP A N 1
ATOM 582 C CA . TRP A 1 72 ? 5.195 -11.400 8.435 1.00 91.12 72 TRP A CA 1
ATOM 583 C C . TRP A 1 72 ? 6.192 -10.574 7.619 1.00 91.12 72 TRP A C 1
ATOM 585 O O . TRP A 1 72 ? 6.149 -10.613 6.395 1.00 91.12 72 TRP A O 1
ATOM 595 N N . LEU A 1 73 ? 7.131 -9.886 8.277 1.00 92.50 73 LEU A N 1
ATOM 596 C CA . LEU A 1 73 ? 8.181 -9.130 7.588 1.00 92.50 73 LEU A CA 1
ATOM 597 C C . LEU A 1 73 ? 9.066 -10.038 6.723 1.00 92.50 73 LEU A C 1
ATOM 599 O O . LEU A 1 73 ? 9.344 -9.702 5.575 1.00 92.50 73 LEU A O 1
ATOM 603 N N . THR A 1 74 ? 9.459 -11.209 7.232 1.00 93.94 74 THR A N 1
ATOM 604 C CA . THR A 1 74 ? 10.227 -12.191 6.455 1.00 93.94 74 THR A CA 1
ATOM 605 C C . THR A 1 74 ? 9.430 -12.695 5.255 1.00 93.94 74 THR A C 1
ATOM 607 O O . THR A 1 74 ? 9.989 -12.791 4.164 1.00 93.94 74 THR A O 1
ATOM 610 N N . PHE A 1 75 ? 8.127 -12.953 5.421 1.00 92.88 75 PHE A N 1
ATOM 611 C CA . PHE A 1 75 ? 7.254 -13.306 4.302 1.00 92.88 75 PHE A CA 1
ATOM 612 C C . PHE A 1 75 ? 7.241 -12.204 3.239 1.00 92.88 75 PHE A C 1
ATOM 614 O O . PHE A 1 75 ? 7.557 -12.486 2.085 1.00 92.88 75 PHE A O 1
ATOM 621 N N . LEU A 1 76 ? 6.966 -10.954 3.631 1.00 92.69 76 LEU A N 1
ATOM 622 C CA . LEU A 1 76 ? 6.936 -9.805 2.721 1.00 92.69 76 LEU A CA 1
ATOM 623 C C . LEU A 1 76 ? 8.236 -9.670 1.925 1.00 92.69 76 LEU A C 1
ATOM 625 O O . LEU A 1 76 ? 8.193 -9.603 0.700 1.00 92.69 76 LEU A O 1
ATOM 629 N N . ILE A 1 77 ? 9.384 -9.680 2.608 1.00 94.31 77 ILE A N 1
ATOM 630 C CA . ILE A 1 77 ? 10.698 -9.541 1.969 1.00 94.31 77 ILE A CA 1
ATOM 631 C C . ILE A 1 77 ? 10.952 -10.706 1.009 1.00 94.31 77 ILE A C 1
ATOM 633 O O . ILE A 1 77 ? 11.329 -10.484 -0.139 1.00 94.31 77 ILE A O 1
ATOM 637 N N . SER A 1 78 ? 10.703 -11.946 1.444 1.00 93.56 78 SER A N 1
ATOM 638 C CA . SER A 1 78 ? 10.908 -13.124 0.592 1.00 93.56 78 SER A CA 1
ATOM 639 C C . SER A 1 78 ? 10.032 -13.091 -0.661 1.00 93.56 78 SER A C 1
ATOM 641 O O . SER A 1 78 ? 10.478 -13.464 -1.741 1.00 93.56 78 SER A O 1
ATOM 643 N N . PHE A 1 79 ? 8.803 -12.595 -0.534 1.00 90.94 79 PHE A N 1
ATOM 644 C CA . PHE A 1 79 ? 7.852 -12.512 -1.627 1.00 90.94 79 PHE A CA 1
ATOM 645 C C . PHE A 1 79 ? 8.183 -11.368 -2.600 1.00 90.94 79 PHE A C 1
ATOM 647 O O . PHE A 1 79 ? 8.068 -11.538 -3.813 1.00 90.94 79 PHE A O 1
ATOM 654 N N . MET A 1 80 ? 8.679 -10.236 -2.092 1.00 92.06 80 MET A N 1
ATOM 655 C CA . MET A 1 80 ? 9.223 -9.146 -2.910 1.00 92.06 80 MET A CA 1
ATOM 656 C C . MET A 1 80 ? 10.441 -9.598 -3.724 1.00 92.06 80 MET A C 1
ATOM 658 O O . MET A 1 80 ? 10.502 -9.318 -4.918 1.00 92.06 80 MET A O 1
ATOM 662 N N . ILE A 1 81 ? 11.373 -10.340 -3.111 1.00 91.25 81 ILE A N 1
ATOM 663 C CA . ILE A 1 81 ? 12.534 -10.931 -3.804 1.00 91.25 81 ILE A CA 1
ATOM 664 C C . ILE A 1 81 ? 12.073 -11.948 -4.854 1.00 91.25 81 ILE A C 1
ATOM 666 O O . ILE A 1 81 ? 12.549 -11.931 -5.985 1.00 91.25 81 ILE A O 1
ATOM 670 N N . TYR A 1 82 ? 11.117 -12.810 -4.498 1.00 89.94 82 TYR A N 1
ATOM 671 C CA . TYR A 1 82 ? 10.569 -13.806 -5.415 1.00 89.94 82 TYR A CA 1
ATOM 672 C C . TYR A 1 82 ? 10.002 -13.166 -6.688 1.00 89.94 82 TYR A C 1
ATOM 674 O O . TYR A 1 82 ? 10.313 -13.625 -7.785 1.00 89.94 82 TYR A O 1
ATOM 682 N N . LEU A 1 83 ? 9.214 -12.093 -6.554 1.00 87.00 83 LEU A N 1
ATOM 683 C CA . LEU A 1 83 ? 8.600 -11.411 -7.696 1.00 87.00 83 LEU A CA 1
ATOM 684 C C . LEU A 1 83 ? 9.562 -10.502 -8.466 1.00 87.00 83 LEU A C 1
ATOM 686 O O . LEU A 1 83 ? 9.473 -10.439 -9.690 1.00 87.00 83 LEU A O 1
ATOM 690 N N . SER A 1 84 ? 10.487 -9.814 -7.794 1.00 86.94 84 SER A N 1
ATOM 691 C CA . SER A 1 84 ? 11.486 -8.991 -8.488 1.00 86.94 84 SER A CA 1
ATOM 692 C C . SER A 1 84 ? 12.500 -9.830 -9.272 1.00 86.94 84 SER A C 1
ATOM 694 O O . SER A 1 84 ? 13.068 -9.343 -10.248 1.00 86.94 84 SER A O 1
ATOM 696 N N . GLY A 1 85 ? 12.669 -11.108 -8.913 1.00 84.00 85 GLY A N 1
ATOM 697 C CA . GLY A 1 85 ? 13.569 -12.034 -9.592 1.00 84.00 85 GLY A CA 1
ATOM 698 C C . GLY A 1 85 ? 13.236 -12.326 -11.056 1.00 84.00 85 GLY A C 1
ATOM 699 O O . GLY A 1 85 ? 14.145 -12.641 -11.812 1.00 84.00 85 GLY A O 1
ATOM 700 N N . PHE A 1 86 ? 11.992 -12.145 -11.504 1.00 80.25 86 PHE A N 1
ATOM 701 C CA . PHE A 1 86 ? 11.603 -12.382 -12.907 1.00 80.25 86 PHE A CA 1
ATOM 702 C C . PHE A 1 86 ? 12.115 -11.323 -13.901 1.00 80.25 86 PHE A C 1
ATOM 704 O O . PHE A 1 86 ? 11.811 -11.389 -15.089 1.00 80.25 86 PHE A O 1
ATOM 711 N N . LEU A 1 87 ? 12.871 -10.327 -13.432 1.00 74.88 87 LEU A N 1
ATOM 712 C CA . LEU A 1 87 ? 13.350 -9.211 -14.245 1.00 74.88 87 LEU A CA 1
ATOM 713 C C . LEU A 1 87 ? 14.579 -9.549 -15.121 1.00 74.88 87 LEU A C 1
ATOM 715 O O . LEU A 1 87 ? 14.959 -8.742 -15.963 1.00 74.88 87 LEU A O 1
ATOM 719 N N . SER A 1 88 ? 15.213 -10.712 -14.954 1.00 60.28 88 SER A N 1
ATOM 720 C CA . SER A 1 88 ? 16.587 -10.948 -15.431 1.00 60.28 88 SER A CA 1
ATOM 721 C C . SER A 1 88 ? 16.819 -11.047 -16.942 1.00 60.28 88 SER A C 1
ATOM 723 O O . SER A 1 88 ? 17.971 -11.056 -17.356 1.00 60.28 88 SER A O 1
ATOM 725 N N . ASN A 1 89 ? 15.777 -11.050 -17.774 1.00 56.69 89 ASN A N 1
ATOM 726 C CA . ASN A 1 89 ? 15.909 -11.181 -19.235 1.00 56.69 89 ASN A CA 1
ATOM 727 C C . ASN A 1 89 ? 16.124 -9.857 -19.989 1.00 56.69 89 ASN A C 1
ATOM 729 O O . ASN A 1 89 ? 16.040 -9.824 -21.216 1.00 56.69 89 ASN A O 1
ATOM 733 N N . ALA A 1 90 ? 16.370 -8.745 -19.299 1.00 59.06 90 ALA A N 1
ATOM 734 C CA . ALA A 1 90 ? 16.675 -7.488 -19.967 1.00 59.06 90 ALA A CA 1
ATOM 735 C C . ALA A 1 90 ? 18.186 -7.368 -20.225 1.00 59.06 90 ALA A C 1
ATOM 737 O O . ALA A 1 90 ? 18.854 -6.525 -19.635 1.00 59.06 90 ALA A O 1
ATOM 738 N N . GLU A 1 91 ? 18.717 -8.203 -21.126 1.00 54.44 91 GLU A N 1
ATOM 739 C CA . GLU A 1 91 ? 20.149 -8.301 -21.488 1.00 54.44 91 GLU A CA 1
ATOM 740 C C . GLU A 1 91 ? 20.805 -6.957 -21.898 1.00 54.44 91 GLU A C 1
ATOM 742 O O . GLU A 1 91 ? 22.026 -6.839 -21.914 1.00 54.44 91 GLU A O 1
ATOM 747 N N . ASP A 1 92 ? 20.006 -5.912 -22.135 1.00 61.22 92 ASP A N 1
ATOM 748 C CA . ASP A 1 92 ? 20.432 -4.562 -22.527 1.00 61.22 92 ASP A CA 1
ATOM 749 C C . ASP A 1 92 ? 20.410 -3.504 -21.399 1.00 61.22 92 ASP A C 1
ATOM 751 O O . ASP A 1 92 ? 20.727 -2.333 -21.645 1.00 61.22 92 ASP A O 1
ATOM 755 N N . LEU A 1 93 ? 19.955 -3.832 -20.184 1.00 66.19 93 LEU A N 1
ATOM 756 C CA . LEU A 1 93 ? 19.773 -2.833 -19.122 1.00 66.19 93 LEU A CA 1
ATOM 757 C C . LEU A 1 93 ? 20.998 -2.735 -18.198 1.00 66.19 93 LEU A C 1
ATOM 759 O O . LEU A 1 93 ? 21.448 -3.712 -17.606 1.00 66.19 93 LEU A O 1
ATOM 763 N N . ASP A 1 94 ? 21.476 -1.504 -17.999 1.00 76.38 94 ASP A N 1
ATOM 764 C CA . ASP A 1 94 ? 22.469 -1.130 -16.981 1.00 76.38 94 ASP A CA 1
ATOM 765 C C . ASP A 1 94 ? 22.107 -1.736 -15.599 1.00 76.38 94 ASP A C 1
ATOM 767 O O . ASP A 1 94 ? 20.940 -1.633 -15.190 1.00 76.38 94 ASP A O 1
ATOM 771 N N . PRO A 1 95 ? 23.054 -2.359 -14.860 1.00 79.50 95 PRO A N 1
ATOM 772 C CA . PRO A 1 95 ? 22.823 -2.901 -13.517 1.00 79.50 95 PRO A CA 1
ATOM 773 C C . PRO A 1 95 ? 22.072 -1.962 -12.563 1.00 79.50 95 PRO A C 1
ATOM 775 O O . PRO A 1 95 ? 21.247 -2.412 -11.763 1.00 79.50 95 PRO A O 1
ATOM 778 N N . VAL A 1 96 ? 22.299 -0.647 -12.667 1.00 79.75 96 VAL A N 1
ATOM 779 C CA . VAL A 1 96 ? 21.592 0.352 -11.848 1.00 79.75 96 VAL A CA 1
ATOM 780 C C . VAL A 1 96 ? 20.100 0.405 -12.197 1.00 79.75 96 VAL A C 1
ATOM 782 O O . VAL A 1 96 ? 19.251 0.402 -11.304 1.00 79.75 96 VAL A O 1
ATOM 785 N N . LYS A 1 97 ? 19.756 0.389 -13.491 1.00 79.62 97 LYS A N 1
ATOM 786 C CA . LYS A 1 97 ? 18.361 0.405 -13.963 1.00 79.62 97 LYS A CA 1
ATOM 787 C C . LYS A 1 97 ? 17.623 -0.871 -13.569 1.00 79.62 97 LYS A C 1
ATOM 789 O O . LYS A 1 97 ? 16.477 -0.790 -13.129 1.00 79.62 97 LYS A O 1
ATOM 794 N N . HIS A 1 98 ? 18.294 -2.020 -13.647 1.00 81.06 98 HIS A N 1
ATOM 795 C CA . HIS A 1 98 ? 17.770 -3.286 -13.131 1.00 81.06 98 HIS A CA 1
ATOM 796 C C . HIS A 1 98 ? 17.386 -3.187 -11.650 1.00 81.06 98 HIS A C 1
ATOM 798 O O . HIS A 1 98 ? 16.266 -3.538 -11.278 1.00 81.06 98 HIS A O 1
ATOM 804 N N . GLY A 1 99 ? 18.279 -2.651 -10.810 1.00 84.00 99 GLY A N 1
ATOM 805 C CA . GLY A 1 99 ? 18.014 -2.467 -9.382 1.00 84.00 99 GLY A CA 1
ATOM 806 C C . GLY A 1 99 ? 16.805 -1.568 -9.106 1.00 84.00 99 GLY A C 1
ATOM 807 O O . GLY A 1 99 ? 15.973 -1.891 -8.258 1.00 84.00 99 GLY A O 1
ATOM 808 N N . ILE A 1 100 ? 16.654 -0.469 -9.851 1.00 84.12 100 ILE A N 1
ATOM 809 C CA . ILE A 1 100 ? 15.520 0.451 -9.673 1.00 84.12 100 ILE A CA 1
ATOM 810 C C . ILE A 1 100 ? 14.199 -0.208 -10.082 1.00 84.12 100 ILE A C 1
ATOM 812 O O . ILE A 1 100 ? 13.218 -0.103 -9.347 1.00 84.12 100 ILE A O 1
ATOM 816 N N . ILE A 1 101 ? 14.155 -0.925 -11.208 1.00 82.75 101 ILE A N 1
ATOM 817 C CA . ILE A 1 101 ? 12.936 -1.627 -11.637 1.00 82.75 101 ILE A CA 1
ATOM 818 C C . ILE A 1 101 ? 12.563 -2.724 -10.627 1.00 82.75 101 ILE A C 1
ATOM 820 O O . ILE A 1 101 ? 11.396 -2.838 -10.252 1.00 82.75 101 ILE A O 1
ATOM 824 N N . ALA A 1 102 ? 13.540 -3.476 -10.107 1.00 87.12 102 ALA A N 1
ATOM 825 C CA . ALA A 1 102 ? 13.313 -4.465 -9.052 1.00 87.12 102 ALA A CA 1
ATOM 826 C C . ALA A 1 102 ? 12.715 -3.836 -7.778 1.00 87.12 102 ALA A C 1
ATOM 828 O O . ALA A 1 102 ? 11.816 -4.412 -7.152 1.00 87.12 102 ALA A O 1
ATOM 829 N N . LEU A 1 103 ? 13.159 -2.628 -7.413 1.00 89.62 103 LEU A N 1
ATOM 830 C CA . LEU A 1 103 ? 12.576 -1.859 -6.313 1.00 89.62 103 LEU A CA 1
ATOM 831 C C . LEU A 1 103 ? 11.156 -1.374 -6.622 1.00 89.62 103 LEU A C 1
ATOM 833 O O . LEU A 1 103 ? 10.304 -1.463 -5.741 1.00 89.62 103 LEU A O 1
ATOM 837 N N . TYR A 1 104 ? 10.863 -0.928 -7.848 1.00 87.88 104 TYR A N 1
ATOM 838 C CA . TYR A 1 104 ? 9.498 -0.577 -8.264 1.00 87.88 104 TYR A CA 1
ATOM 839 C C . TYR A 1 104 ? 8.547 -1.779 -8.197 1.00 87.88 104 TYR A C 1
ATOM 841 O O . TYR A 1 104 ? 7.431 -1.637 -7.698 1.00 87.88 104 TYR A O 1
ATOM 849 N N . ILE A 1 105 ? 8.985 -2.966 -8.631 1.00 87.69 105 ILE A N 1
ATOM 850 C CA . ILE A 1 105 ? 8.203 -4.208 -8.507 1.00 87.69 105 ILE A CA 1
ATOM 851 C C . ILE A 1 105 ? 7.952 -4.512 -7.029 1.00 87.69 105 ILE A C 1
ATOM 853 O O . ILE A 1 105 ? 6.812 -4.735 -6.627 1.00 87.69 105 ILE A O 1
ATOM 857 N N . SER A 1 106 ? 8.995 -4.454 -6.199 1.00 92.88 106 SER A N 1
ATOM 858 C CA . SER A 1 106 ? 8.879 -4.689 -4.754 1.00 92.88 106 SER A CA 1
ATOM 859 C C . SER A 1 106 ? 7.925 -3.688 -4.088 1.00 92.88 106 SER A C 1
ATOM 861 O O . SER A 1 106 ? 7.103 -4.065 -3.253 1.00 92.88 106 SER A O 1
ATOM 863 N N . TYR A 1 107 ? 7.984 -2.418 -4.493 1.00 92.75 107 TYR A N 1
ATOM 864 C CA . TYR A 1 107 ? 7.078 -1.366 -4.043 1.00 92.75 107 TYR A CA 1
ATOM 865 C C . TYR A 1 107 ? 5.627 -1.650 -4.455 1.00 92.75 107 TYR A C 1
ATOM 867 O O . TYR A 1 107 ? 4.736 -1.608 -3.605 1.00 92.75 107 TYR A O 1
ATOM 875 N N . ALA A 1 108 ? 5.384 -2.015 -5.717 1.00 89.75 108 ALA A N 1
ATOM 876 C CA . ALA A 1 108 ? 4.055 -2.376 -6.208 1.00 89.75 108 ALA A CA 1
ATOM 877 C C . ALA A 1 108 ? 3.468 -3.573 -5.439 1.00 89.75 108 ALA A C 1
ATOM 879 O O . ALA A 1 108 ? 2.299 -3.558 -5.056 1.00 89.75 108 ALA A O 1
ATOM 880 N N . VAL A 1 109 ? 4.295 -4.576 -5.132 1.00 91.38 109 VAL A N 1
ATOM 881 C CA . VAL A 1 109 ? 3.918 -5.716 -4.282 1.00 91.38 109 VAL A CA 1
ATOM 882 C C . VAL A 1 109 ? 3.539 -5.258 -2.873 1.00 91.38 109 VAL A C 1
ATOM 884 O O . VAL A 1 109 ? 2.518 -5.697 -2.343 1.00 91.38 109 VAL A O 1
ATOM 887 N N . GLY A 1 110 ? 4.309 -4.342 -2.279 1.00 94.19 110 GLY A N 1
ATOM 888 C CA . GLY A 1 110 ? 3.995 -3.740 -0.981 1.00 94.19 110 GLY A CA 1
ATOM 889 C C . GLY A 1 110 ? 2.642 -3.024 -0.971 1.00 94.19 110 GLY A C 1
ATOM 890 O O . GLY A 1 110 ? 1.830 -3.260 -0.072 1.00 94.19 110 GLY A O 1
ATOM 891 N N . VAL A 1 111 ? 2.355 -2.225 -2.004 1.00 92.69 111 VAL A N 1
ATOM 892 C CA . VAL A 1 111 ? 1.059 -1.548 -2.185 1.00 92.69 111 VAL A CA 1
ATOM 893 C C . VAL A 1 111 ? -0.082 -2.567 -2.267 1.00 92.69 111 VAL A C 1
ATOM 895 O O . VAL A 1 111 ? -1.060 -2.453 -1.526 1.00 92.69 111 VAL A O 1
ATOM 898 N N . LEU A 1 112 ? 0.052 -3.598 -3.109 1.00 90.75 112 LEU A N 1
ATOM 899 C CA . LEU A 1 112 ? -0.974 -4.633 -3.284 1.00 90.75 112 LEU A CA 1
ATOM 900 C C . LEU A 1 112 ? -1.254 -5.401 -1.990 1.00 90.75 112 LEU A C 1
ATOM 902 O O . LEU A 1 112 ? -2.414 -5.568 -1.610 1.00 90.75 112 LEU A O 1
ATOM 906 N N . ILE A 1 113 ? -0.207 -5.840 -1.286 1.00 91.06 113 ILE A N 1
ATOM 907 C CA . ILE A 1 113 ? -0.366 -6.565 -0.021 1.00 91.06 113 ILE A CA 1
ATOM 908 C C . ILE A 1 113 ? -0.970 -5.659 1.049 1.00 91.06 113 ILE A C 1
ATOM 910 O O . ILE A 1 113 ? -1.830 -6.106 1.807 1.00 91.06 113 ILE A O 1
ATOM 914 N N . THR A 1 114 ? -0.576 -4.386 1.095 1.00 93.50 114 THR A N 1
ATOM 915 C CA . THR A 1 114 ? -1.160 -3.422 2.030 1.00 93.50 114 THR A CA 1
ATOM 916 C C . THR A 1 114 ? -2.659 -3.294 1.791 1.00 93.50 114 THR A C 1
ATOM 918 O O . THR A 1 114 ? -3.422 -3.507 2.728 1.00 93.50 114 THR A O 1
ATOM 921 N N . TYR A 1 115 ? -3.107 -3.058 0.554 1.00 89.88 115 TYR A N 1
ATOM 922 C CA . TYR A 1 115 ? -4.539 -3.022 0.235 1.00 89.88 115 TYR A CA 1
ATOM 923 C C . TYR A 1 115 ? -5.257 -4.310 0.622 1.00 89.88 115 TYR A C 1
ATOM 925 O O . TYR A 1 115 ? -6.295 -4.270 1.285 1.00 89.88 115 TYR A O 1
ATOM 933 N N . PHE A 1 116 ? -4.682 -5.452 0.254 1.00 89.69 116 PHE A N 1
ATOM 934 C CA . PHE A 1 116 ? -5.260 -6.750 0.556 1.00 89.69 116 PHE A CA 1
ATOM 935 C C . PHE A 1 116 ? -5.466 -6.940 2.070 1.00 89.69 116 PHE A C 1
ATOM 937 O O . PHE A 1 116 ? -6.545 -7.338 2.516 1.00 89.69 116 PHE A O 1
ATOM 944 N N . MET A 1 117 ? -4.454 -6.611 2.875 1.00 89.75 117 MET A N 1
ATOM 945 C CA . MET A 1 117 ? -4.511 -6.746 4.332 1.00 89.75 117 MET A CA 1
ATOM 946 C C . MET A 1 117 ? -5.434 -5.720 4.974 1.00 89.75 117 MET A C 1
ATOM 948 O O . MET A 1 117 ? -6.174 -6.058 5.895 1.00 89.75 117 MET A O 1
ATOM 952 N N . VAL A 1 118 ? -5.442 -4.491 4.459 1.00 91.50 118 VAL A N 1
ATOM 953 C CA . VAL A 1 118 ? -6.350 -3.443 4.911 1.00 91.50 118 VAL A CA 1
ATOM 954 C C . VAL A 1 118 ? -7.796 -3.921 4.778 1.00 91.50 118 VAL A C 1
ATOM 956 O O . VAL A 1 118 ? -8.534 -3.792 5.742 1.00 91.50 118 VAL A O 1
ATOM 959 N N . PHE A 1 119 ? -8.226 -4.496 3.657 1.00 88.12 119 PHE A N 1
ATOM 960 C CA . PHE A 1 119 ? -9.612 -4.974 3.526 1.00 88.12 119 PHE A CA 1
ATOM 961 C C . PHE A 1 119 ? -9.900 -6.286 4.266 1.00 88.12 119 PHE A C 1
ATOM 963 O O . PHE A 1 119 ? -11.059 -6.615 4.498 1.00 88.12 119 PHE A O 1
ATOM 970 N N . SER A 1 120 ? -8.864 -7.038 4.632 1.00 87.38 120 SER A N 1
ATOM 971 C CA . SER A 1 120 ? -9.013 -8.338 5.288 1.00 87.38 120 SER A CA 1
ATOM 972 C C . SER A 1 120 ? -9.103 -8.259 6.810 1.00 87.38 120 SER A C 1
ATOM 974 O O . SER A 1 120 ? -9.724 -9.122 7.430 1.00 87.38 120 SER A O 1
ATOM 976 N N . GLU A 1 121 ? -8.435 -7.282 7.424 1.00 86.12 121 GLU A N 1
ATOM 977 C CA . GLU A 1 121 ? -8.378 -7.155 8.880 1.00 86.12 121 GLU A CA 1
ATOM 978 C C . GLU A 1 121 ? -9.507 -6.268 9.426 1.00 86.12 121 GLU A C 1
ATOM 980 O O . GLU A 1 121 ? -9.812 -5.217 8.845 1.00 86.12 121 GLU A O 1
ATOM 985 N N . PRO A 1 122 ? -10.118 -6.658 10.561 1.00 83.44 122 PRO A N 1
ATOM 986 C CA . PRO A 1 122 ? -11.158 -5.863 11.194 1.00 83.44 122 PRO A CA 1
ATOM 987 C C . PRO A 1 122 ? -10.601 -4.515 11.669 1.00 83.44 122 PRO A C 1
ATOM 989 O O . PRO A 1 122 ? -9.446 -4.393 12.066 1.00 83.44 122 PRO A O 1
ATOM 992 N N . LYS A 1 123 ? -11.438 -3.474 11.628 1.00 88.44 123 LYS A N 1
ATOM 993 C CA . LYS A 1 123 ? -11.053 -2.092 11.973 1.00 88.44 123 LYS A CA 1
ATOM 994 C C . LYS A 1 123 ? -11.765 -1.642 13.231 1.00 88.44 123 LYS A C 1
ATOM 996 O O . LYS A 1 123 ? -12.655 -0.794 13.189 1.00 88.44 123 LYS A O 1
ATOM 1001 N N . GLN A 1 124 ? -11.404 -2.244 14.357 1.00 82.19 124 GLN A N 1
ATOM 1002 C CA . GLN A 1 124 ? -12.062 -1.946 15.621 1.00 82.19 124 GLN A CA 1
ATOM 1003 C C . GLN A 1 124 ? -11.418 -0.750 16.315 1.00 82.19 124 GLN A C 1
ATOM 1005 O O . GLN A 1 124 ? -10.203 -0.675 16.482 1.00 82.19 124 GLN A O 1
ATOM 1010 N N . ILE A 1 125 ? -12.250 0.173 16.804 1.00 82.56 125 ILE A N 1
ATOM 1011 C CA . ILE A 1 125 ? -11.761 1.337 17.552 1.00 82.56 125 ILE A CA 1
ATOM 1012 C C . ILE A 1 125 ? -10.984 0.942 18.817 1.00 82.56 125 ILE A C 1
ATOM 1014 O O . ILE A 1 125 ? -10.028 1.616 19.194 1.00 82.56 125 ILE A O 1
ATOM 1018 N N . VAL A 1 126 ? -11.381 -0.156 19.466 1.00 83.19 126 VAL A N 1
ATOM 1019 C CA . VAL A 1 126 ? -10.769 -0.626 20.715 1.00 83.19 126 VAL A CA 1
ATOM 1020 C C . VAL A 1 126 ? -9.306 -1.017 20.497 1.00 83.19 126 VAL A C 1
ATOM 1022 O O . VAL A 1 126 ? -8.453 -0.619 21.287 1.00 83.19 126 VAL A O 1
ATOM 1025 N N . GLU A 1 127 ? -9.000 -1.707 19.396 1.00 84.38 127 GLU A N 1
ATOM 1026 C CA . GLU A 1 127 ? -7.635 -2.111 19.036 1.00 84.38 127 GLU A CA 1
ATOM 1027 C C . GLU A 1 127 ? -6.737 -0.890 18.804 1.00 84.38 127 GLU A C 1
ATOM 1029 O O . GLU A 1 127 ? -5.638 -0.800 19.351 1.00 84.38 127 GLU A O 1
ATOM 1034 N N . PHE A 1 128 ? -7.236 0.119 18.085 1.00 86.62 128 PHE A N 1
ATOM 1035 C CA . PHE A 1 128 ? -6.498 1.366 17.878 1.00 86.62 128 PHE A CA 1
ATOM 1036 C C . PHE A 1 128 ? -6.261 2.137 19.183 1.00 86.62 128 PHE A C 1
ATOM 1038 O O . PHE A 1 128 ? -5.188 2.713 19.368 1.00 86.62 128 PHE A O 1
ATOM 1045 N N . ARG A 1 129 ? -7.224 2.138 20.117 1.00 85.50 129 ARG A N 1
ATOM 1046 C CA . ARG A 1 129 ? -7.060 2.786 21.431 1.00 85.50 129 ARG A CA 1
ATOM 1047 C C . ARG A 1 129 ? -6.012 2.066 22.263 1.00 85.50 129 ARG A C 1
ATOM 1049 O O . ARG A 1 129 ? -5.171 2.725 22.868 1.00 85.50 129 ARG A O 1
ATOM 1056 N N . PHE A 1 130 ? -6.057 0.736 22.273 1.00 86.81 130 PHE A N 1
ATOM 1057 C CA . PHE A 1 130 ? -5.073 -0.093 22.955 1.00 86.81 130 PHE A CA 1
ATOM 1058 C C . PHE A 1 130 ? -3.659 0.203 22.440 1.00 86.81 130 PHE A C 1
ATOM 1060 O O . PHE A 1 130 ? -2.767 0.500 23.233 1.00 86.81 130 PHE A O 1
ATOM 1067 N N . LEU A 1 131 ? -3.470 0.236 21.119 1.00 88.31 131 LEU A N 1
ATOM 1068 C CA . LEU A 1 131 ? -2.184 0.579 20.509 1.00 88.31 131 LEU A CA 1
ATOM 1069 C C . LEU A 1 131 ? -1.738 2.004 20.853 1.00 88.31 131 LEU A C 1
ATOM 1071 O O . LEU A 1 131 ? -0.578 2.211 21.207 1.00 88.31 131 LEU A O 1
ATOM 1075 N N . ALA A 1 132 ? -2.650 2.978 20.810 1.00 88.06 132 ALA A N 1
ATOM 1076 C CA . ALA A 1 132 ? -2.347 4.363 21.160 1.00 88.06 132 ALA A CA 1
ATOM 1077 C C . ALA A 1 132 ? -1.940 4.521 22.637 1.00 88.06 132 ALA A C 1
ATOM 1079 O O . ALA A 1 132 ? -1.008 5.265 22.939 1.00 88.06 132 ALA A O 1
ATOM 1080 N N . ASP A 1 133 ? -2.604 3.823 23.561 1.00 88.50 133 ASP A N 1
ATOM 1081 C CA . ASP A 1 133 ? -2.268 3.835 24.989 1.00 88.50 133 ASP A CA 1
ATOM 1082 C C . ASP A 1 133 ? -0.900 3.187 25.258 1.00 88.50 133 ASP A C 1
ATOM 1084 O O . ASP A 1 133 ? -0.060 3.757 25.957 1.00 88.50 133 ASP A O 1
ATOM 1088 N N . LYS A 1 134 ? -0.622 2.034 24.638 1.00 89.75 134 LYS A N 1
ATOM 1089 C CA . LYS A 1 134 ? 0.674 1.347 24.754 1.00 89.75 134 LYS A CA 1
ATOM 1090 C C . LYS A 1 134 ? 1.823 2.154 24.151 1.00 89.75 134 LYS A C 1
ATOM 1092 O O . LYS A 1 134 ? 2.892 2.224 24.758 1.00 89.75 134 LYS A O 1
ATOM 1097 N N . ALA A 1 135 ? 1.588 2.823 23.022 1.00 90.56 135 ALA A N 1
ATOM 1098 C CA . ALA A 1 135 ? 2.554 3.731 22.412 1.00 90.56 135 ALA A CA 1
ATOM 1099 C C . ALA A 1 135 ? 2.859 4.932 23.322 1.00 90.56 135 ALA A C 1
ATOM 1101 O O . ALA A 1 135 ? 4.025 5.252 23.539 1.00 90.56 135 ALA A O 1
ATOM 1102 N N . LYS A 1 136 ? 1.835 5.546 23.937 1.00 90.94 136 LYS A N 1
ATOM 1103 C CA . LYS A 1 136 ? 2.020 6.638 24.915 1.00 90.94 136 LYS A CA 1
ATOM 1104 C C . LYS A 1 136 ? 2.821 6.208 26.144 1.00 90.94 136 LYS A C 1
ATOM 1106 O O . LYS A 1 136 ? 3.574 7.008 26.688 1.00 90.94 136 LYS A O 1
ATOM 1111 N N . LYS A 1 137 ? 2.676 4.951 26.567 1.00 91.94 137 LYS A N 1
ATOM 1112 C CA . LYS A 1 137 ? 3.410 4.357 27.696 1.00 91.94 137 LYS A CA 1
ATOM 1113 C C . LYS A 1 137 ? 4.827 3.885 27.332 1.00 91.94 137 LYS A C 1
ATOM 1115 O O . LYS A 1 137 ? 5.522 3.372 28.201 1.00 91.94 137 LYS A O 1
ATOM 1120 N N . GLY A 1 138 ? 5.261 4.036 26.075 1.00 89.38 138 GLY A N 1
ATOM 1121 C CA . GLY A 1 138 ? 6.594 3.629 25.614 1.00 89.38 138 GLY A CA 1
ATOM 1122 C C . GLY A 1 138 ? 6.796 2.112 25.505 1.00 89.38 138 GLY A C 1
ATOM 1123 O O . GLY A 1 138 ? 7.929 1.643 25.413 1.00 89.38 138 GLY A O 1
ATOM 1124 N N . LEU A 1 139 ? 5.716 1.324 25.505 1.00 90.19 139 LEU A N 1
ATOM 1125 C CA . LEU A 1 139 ? 5.763 -0.140 25.449 1.00 90.19 139 LEU A CA 1
ATOM 1126 C C . LEU A 1 139 ? 5.891 -0.631 23.995 1.00 90.19 139 LEU A C 1
ATOM 1128 O O . LEU A 1 139 ? 5.020 -1.324 23.474 1.00 90.19 139 LEU A O 1
ATOM 1132 N N . TRP A 1 140 ? 6.987 -0.267 23.322 1.00 86.00 140 TRP A N 1
ATOM 1133 C CA . TRP A 1 140 ? 7.195 -0.492 21.880 1.00 86.00 140 TRP A CA 1
ATOM 1134 C C . TRP A 1 140 ? 7.155 -1.958 21.451 1.00 86.00 140 TRP A C 1
ATOM 1136 O O . TRP A 1 140 ? 6.703 -2.260 20.349 1.00 86.00 140 TRP A O 1
ATOM 1146 N N . LYS A 1 141 ? 7.591 -2.874 22.323 1.00 86.50 141 LYS A N 1
ATOM 1147 C CA . LYS A 1 141 ? 7.503 -4.316 22.064 1.00 86.50 141 LYS A CA 1
ATOM 1148 C C . LYS A 1 141 ? 6.046 -4.765 21.948 1.00 86.50 141 LYS A C 1
ATOM 1150 O O . LYS A 1 141 ? 5.683 -5.426 20.986 1.00 86.50 141 LYS A O 1
ATOM 1155 N N . GLU A 1 142 ? 5.206 -4.337 22.887 1.00 85.25 142 GLU A N 1
ATOM 1156 C CA . GLU A 1 142 ? 3.779 -4.668 22.881 1.00 85.25 142 GLU A CA 1
ATOM 1157 C C . GLU A 1 142 ? 3.043 -4.004 21.717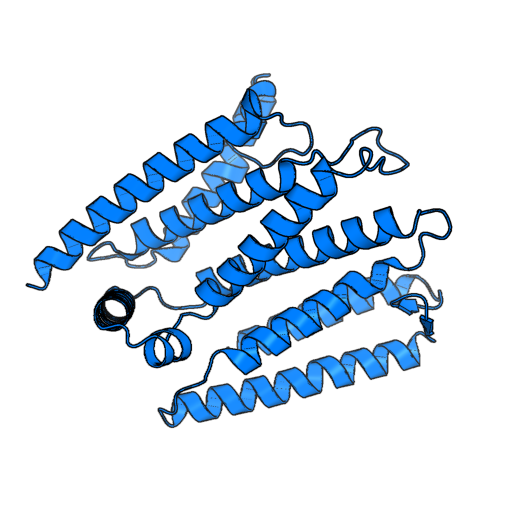 1.00 85.25 142 GLU A C 1
ATOM 1159 O O . GLU A 1 142 ? 2.130 -4.604 21.157 1.00 85.25 142 GLU A O 1
ATOM 1164 N N . VAL A 1 143 ? 3.454 -2.796 21.317 1.00 86.31 143 VAL A N 1
ATOM 1165 C CA . VAL A 1 143 ? 2.952 -2.162 20.091 1.00 86.31 143 VAL A CA 1
ATOM 1166 C C . VAL A 1 143 ? 3.306 -3.030 18.884 1.00 86.31 143 VAL A C 1
ATOM 1168 O O . VAL A 1 143 ? 2.414 -3.405 18.135 1.00 86.31 143 VAL A O 1
ATOM 1171 N N . GLY A 1 144 ? 4.577 -3.412 18.731 1.00 85.06 144 GLY A N 1
ATOM 1172 C CA . GLY A 1 144 ? 5.044 -4.256 17.628 1.00 85.06 144 GLY A CA 1
ATOM 1173 C C . GLY A 1 144 ? 4.326 -5.604 17.530 1.00 85.06 144 GLY A C 1
ATOM 1174 O O . GLY A 1 144 ? 3.972 -6.027 16.432 1.00 85.06 144 GLY A O 1
ATOM 1175 N N . ASP A 1 145 ? 4.071 -6.248 18.669 1.00 86.12 145 ASP A N 1
ATOM 1176 C CA . ASP A 1 145 ? 3.415 -7.559 18.738 1.00 86.12 145 ASP A CA 1
ATOM 1177 C C . ASP A 1 145 ? 1.902 -7.509 18.459 1.00 86.12 145 ASP A C 1
ATOM 1179 O O . ASP A 1 145 ? 1.318 -8.533 18.109 1.00 86.12 145 ASP A O 1
ATOM 1183 N N . ASN A 1 146 ? 1.269 -6.338 18.595 1.00 86.62 146 ASN A N 1
ATOM 1184 C CA . ASN A 1 146 ? -0.171 -6.149 18.378 1.00 86.62 146 ASN A CA 1
ATOM 1185 C C . ASN A 1 146 ? -0.490 -5.253 17.171 1.00 86.62 146 ASN A C 1
ATOM 1187 O O . ASN A 1 146 ? -1.651 -4.907 16.952 1.00 86.62 146 ASN A O 1
ATOM 1191 N N . LEU A 1 147 ? 0.517 -4.842 16.395 1.00 88.38 147 LEU A N 1
ATOM 1192 C CA . LEU A 1 147 ? 0.297 -4.031 15.204 1.00 88.38 147 LEU A CA 1
ATOM 1193 C C . LEU A 1 147 ? -0.481 -4.840 14.153 1.00 88.38 147 LEU A C 1
ATOM 1195 O O . LEU A 1 147 ? -0.066 -5.954 13.818 1.00 88.38 147 LEU A O 1
ATOM 1199 N N . PRO A 1 148 ? -1.548 -4.266 13.568 1.00 90.44 148 PRO A N 1
ATOM 1200 C CA . PRO A 1 148 ? -2.222 -4.860 12.425 1.00 90.44 148 PRO A CA 1
ATOM 1201 C C . PRO A 1 148 ? -1.223 -5.114 11.294 1.00 90.44 148 PRO A C 1
ATOM 1203 O O . PRO A 1 148 ? -0.329 -4.296 11.034 1.00 90.44 148 PRO A O 1
ATOM 1206 N N . LEU A 1 149 ? -1.363 -6.229 10.583 1.00 90.56 149 LEU A N 1
ATOM 1207 C CA . LEU A 1 149 ? -0.400 -6.615 9.550 1.00 90.56 149 LEU A CA 1
ATOM 1208 C C . LEU A 1 149 ? -0.402 -5.622 8.384 1.00 90.56 149 LEU A C 1
ATOM 1210 O O . LEU A 1 149 ? 0.621 -5.433 7.715 1.00 90.56 149 LEU A O 1
ATOM 1214 N N . TRP A 1 150 ? -1.525 -4.938 8.155 1.00 92.69 150 TRP A N 1
ATOM 1215 C CA . TRP A 1 150 ? -1.590 -3.869 7.167 1.00 92.69 150 TRP A CA 1
ATOM 1216 C C . TRP A 1 150 ? -0.737 -2.651 7.542 1.00 92.69 150 TRP A C 1
ATOM 1218 O O . TRP A 1 150 ? -0.153 -2.039 6.652 1.00 92.69 150 TRP A O 1
ATOM 1228 N N . PHE A 1 151 ? -0.589 -2.330 8.832 1.00 92.38 151 PHE A N 1
ATOM 1229 C CA . PHE A 1 151 ? 0.300 -1.258 9.295 1.00 92.38 151 PHE A CA 1
ATOM 1230 C C . PHE A 1 151 ? 1.770 -1.621 9.066 1.00 92.38 151 PHE A C 1
ATOM 1232 O O . PHE A 1 151 ? 2.550 -0.783 8.615 1.00 92.38 151 PHE A O 1
ATOM 1239 N N . LEU A 1 152 ? 2.146 -2.879 9.330 1.00 92.62 152 LEU A N 1
ATOM 1240 C CA . LEU A 1 152 ? 3.496 -3.380 9.048 1.00 92.62 152 LEU A CA 1
ATOM 1241 C C . LEU A 1 152 ? 3.804 -3.321 7.546 1.00 92.62 152 LEU A C 1
ATOM 1243 O O . LEU A 1 152 ? 4.869 -2.853 7.147 1.00 92.62 152 LEU A O 1
ATOM 1247 N N . SER A 1 153 ? 2.852 -3.751 6.715 1.00 94.44 153 SER A N 1
ATOM 1248 C CA . SER A 1 153 ? 2.976 -3.724 5.250 1.00 94.44 153 SER A CA 1
ATOM 1249 C C . SER A 1 153 ? 3.072 -2.293 4.715 1.00 94.44 153 SER A C 1
ATOM 1251 O O . SER A 1 153 ? 3.919 -2.005 3.867 1.00 94.44 153 SER A O 1
ATOM 1253 N N . LEU A 1 154 ? 2.277 -1.374 5.273 1.00 95.12 154 LEU A N 1
ATOM 1254 C CA . LEU A 1 154 ? 2.346 0.051 4.966 1.00 95.12 154 LEU A CA 1
ATOM 1255 C C . LEU A 1 154 ? 3.721 0.625 5.328 1.00 95.12 154 LEU A C 1
ATOM 1257 O O . LEU A 1 154 ? 4.310 1.326 4.512 1.00 95.12 154 LEU A O 1
ATOM 1261 N N . GLY A 1 155 ? 4.267 0.289 6.501 1.00 95.25 155 GLY A N 1
ATOM 1262 C CA . GLY A 1 155 ? 5.600 0.726 6.927 1.00 95.25 155 GLY A CA 1
ATOM 1263 C C . GLY A 1 155 ? 6.704 0.304 5.953 1.00 95.25 155 GLY A C 1
ATOM 1264 O O . GLY A 1 155 ? 7.500 1.139 5.527 1.00 95.25 155 GLY A O 1
ATOM 1265 N N . VAL A 1 156 ? 6.709 -0.964 5.524 1.00 95.50 156 VAL A N 1
ATOM 1266 C CA . VAL A 1 156 ? 7.645 -1.452 4.493 1.00 95.50 156 VAL A CA 1
ATOM 1267 C C . VAL A 1 156 ? 7.439 -0.708 3.169 1.00 95.50 156 VAL A C 1
ATOM 1269 O O . VAL A 1 156 ? 8.407 -0.292 2.536 1.00 95.50 156 VAL A O 1
ATOM 1272 N N . THR A 1 157 ? 6.188 -0.475 2.772 1.00 96.00 157 THR A N 1
ATOM 1273 C CA . THR A 1 157 ? 5.846 0.243 1.532 1.00 96.00 157 THR A CA 1
ATOM 1274 C C . THR A 1 157 ? 6.316 1.700 1.556 1.00 96.00 157 THR A C 1
ATOM 1276 O O . THR A 1 157 ? 6.801 2.202 0.545 1.00 96.00 157 THR A O 1
ATOM 1279 N N . VAL A 1 158 ? 6.241 2.377 2.707 1.00 96.62 158 VAL A N 1
ATOM 1280 C CA . VAL A 1 158 ? 6.782 3.734 2.897 1.00 96.62 158 VAL A CA 1
ATOM 1281 C C . VAL A 1 158 ? 8.303 3.735 2.747 1.00 96.62 158 VAL A C 1
ATOM 1283 O O . VAL A 1 158 ? 8.836 4.577 2.028 1.00 96.62 158 VAL A O 1
ATOM 1286 N N . ILE A 1 159 ? 9.005 2.780 3.366 1.00 96.31 159 ILE A N 1
ATOM 1287 C CA . ILE A 1 159 ? 10.469 2.658 3.245 1.00 96.31 159 ILE A CA 1
ATOM 1288 C C . ILE A 1 159 ? 10.868 2.445 1.779 1.00 96.31 159 ILE A C 1
ATOM 1290 O O . ILE A 1 159 ? 11.759 3.129 1.277 1.00 96.31 159 ILE A O 1
ATOM 1294 N N . LEU A 1 160 ? 10.172 1.551 1.070 1.00 94.88 160 LEU A N 1
ATOM 1295 C CA . LEU A 1 160 ? 10.400 1.315 -0.357 1.00 94.88 160 LEU A CA 1
ATOM 1296 C C . LEU A 1 160 ? 10.088 2.551 -1.204 1.00 94.88 160 LEU A C 1
ATOM 1298 O O . LEU A 1 160 ? 10.854 2.861 -2.108 1.00 94.88 160 LEU A O 1
ATOM 1302 N N . CYS A 1 161 ? 9.025 3.296 -0.893 1.00 94.69 161 CYS A N 1
ATOM 1303 C CA . CYS A 1 161 ? 8.710 4.551 -1.574 1.00 94.69 161 CYS A CA 1
ATOM 1304 C C . CYS A 1 161 ? 9.850 5.566 -1.443 1.00 94.69 161 CYS A C 1
ATOM 1306 O O . CYS A 1 161 ? 10.220 6.196 -2.429 1.00 94.69 161 CYS A O 1
ATOM 1308 N N . VAL A 1 162 ? 10.410 5.725 -0.240 1.00 94.38 162 VAL A N 1
ATOM 1309 C CA . VAL A 1 162 ? 11.537 6.637 0.002 1.00 94.38 162 VAL A CA 1
ATOM 1310 C C . VAL A 1 162 ? 12.776 6.169 -0.760 1.00 94.38 162 VAL A C 1
ATOM 1312 O O . VAL A 1 162 ? 13.419 6.981 -1.420 1.00 94.38 162 VAL A O 1
ATOM 1315 N N . ALA A 1 163 ? 13.082 4.869 -0.732 1.00 93.31 163 ALA A N 1
ATOM 1316 C CA . ALA A 1 163 ? 14.204 4.304 -1.478 1.00 93.31 163 ALA A CA 1
ATOM 1317 C C . ALA A 1 163 ? 14.055 4.526 -2.994 1.00 93.31 163 ALA A C 1
ATOM 1319 O O . ALA A 1 163 ? 14.984 5.007 -3.641 1.00 93.31 163 ALA A O 1
ATOM 1320 N N . VAL A 1 164 ? 12.872 4.244 -3.548 1.00 90.88 164 VAL A N 1
ATOM 1321 C CA . VAL A 1 164 ? 12.550 4.462 -4.965 1.00 90.88 164 VAL A CA 1
ATOM 1322 C C . VAL A 1 164 ? 12.641 5.941 -5.327 1.00 90.88 164 VAL A C 1
ATOM 1324 O O . VAL A 1 164 ? 13.238 6.270 -6.350 1.00 90.88 164 VAL A O 1
ATOM 1327 N N . LEU A 1 165 ? 12.103 6.836 -4.496 1.00 89.94 165 LEU A N 1
ATOM 1328 C CA . LEU A 1 165 ? 12.145 8.279 -4.727 1.00 89.94 165 LEU A CA 1
ATOM 1329 C C . LEU A 1 165 ? 13.588 8.796 -4.752 1.00 89.94 165 LEU A C 1
ATOM 1331 O O . LEU A 1 165 ? 13.975 9.463 -5.706 1.00 89.94 165 LEU A O 1
ATOM 1335 N N . ILE A 1 166 ? 14.398 8.458 -3.742 1.00 90.19 166 ILE A N 1
ATOM 1336 C CA . ILE A 1 166 ? 15.803 8.883 -3.661 1.00 90.19 166 ILE A CA 1
ATOM 1337 C C . ILE A 1 166 ? 16.579 8.373 -4.877 1.00 90.19 166 ILE A C 1
ATOM 1339 O O . ILE A 1 166 ? 17.238 9.157 -5.554 1.00 90.19 166 ILE A O 1
ATOM 1343 N N . LEU A 1 167 ? 16.472 7.082 -5.200 1.00 87.31 167 LEU A N 1
ATOM 1344 C CA . LEU A 1 167 ? 17.207 6.503 -6.326 1.00 87.31 167 LEU A CA 1
ATOM 1345 C C . LEU A 1 167 ? 16.741 7.056 -7.677 1.00 87.31 167 LEU A C 1
ATOM 1347 O O . LEU A 1 167 ? 17.578 7.301 -8.543 1.00 87.31 167 LEU A O 1
ATOM 1351 N N . SER A 1 168 ? 15.442 7.312 -7.846 1.00 83.44 168 SER A N 1
ATOM 1352 C CA . SER A 1 168 ? 14.897 7.908 -9.074 1.00 83.44 168 SER A CA 1
ATOM 1353 C C . SER A 1 168 ? 15.320 9.369 -9.257 1.00 83.44 168 SER A C 1
ATOM 1355 O O . SER A 1 168 ? 15.419 9.823 -10.389 1.00 83.44 168 SER A O 1
ATOM 1357 N N . LEU A 1 169 ? 15.577 10.108 -8.171 1.00 84.38 169 LEU A N 1
ATOM 1358 C CA . LEU A 1 169 ? 16.104 11.478 -8.228 1.00 84.38 169 LEU A CA 1
ATOM 1359 C C . LEU A 1 169 ? 17.613 11.524 -8.505 1.00 84.38 169 LEU A C 1
ATOM 1361 O O . LEU A 1 169 ? 18.097 12.497 -9.077 1.00 84.38 169 LEU A O 1
ATOM 1365 N N . LEU A 1 170 ? 18.355 10.497 -8.081 1.00 84.50 170 LEU A N 1
ATOM 1366 C CA . LEU A 1 170 ? 19.806 10.400 -8.276 1.00 84.50 170 LEU A CA 1
ATOM 1367 C C . LEU A 1 170 ? 20.201 9.799 -9.633 1.00 84.50 170 LEU A C 1
ATOM 1369 O O . LEU A 1 170 ? 21.339 9.968 -10.065 1.00 84.50 170 LEU A O 1
ATOM 1373 N N . SER A 1 171 ? 19.287 9.083 -10.287 1.00 76.31 171 SER A N 1
ATOM 1374 C CA . SER A 1 171 ? 19.553 8.360 -11.535 1.00 76.31 171 SER A CA 1
ATOM 1375 C C . SER A 1 171 ? 19.043 9.126 -12.755 1.00 76.31 171 SER A C 1
ATOM 1377 O O . SER A 1 171 ? 18.127 9.940 -12.656 1.00 76.31 171 SER A O 1
ATOM 1379 N N . THR A 1 172 ? 19.611 8.848 -13.933 1.00 67.81 172 THR A N 1
ATOM 1380 C CA . THR A 1 172 ? 19.039 9.342 -15.194 1.00 67.81 172 THR A CA 1
ATOM 1381 C C . THR A 1 172 ? 17.635 8.755 -15.397 1.00 67.81 172 THR A C 1
ATOM 1383 O O . THR A 1 172 ? 17.396 7.613 -14.988 1.00 67.81 172 THR A O 1
ATOM 1386 N N . PRO A 1 173 ? 16.690 9.507 -16.003 1.00 65.06 173 PRO A N 1
ATOM 1387 C CA . PRO A 1 173 ? 15.330 9.028 -16.214 1.00 65.06 173 PRO A CA 1
ATOM 1388 C C . PRO A 1 173 ? 15.330 7.657 -16.887 1.00 65.06 173 PRO A C 1
ATOM 1390 O O . PRO A 1 173 ? 16.002 7.442 -17.898 1.00 65.06 173 PRO A O 1
ATOM 1393 N N . ILE A 1 174 ? 14.583 6.716 -16.313 1.00 61.69 174 ILE A N 1
ATOM 1394 C CA . ILE A 1 174 ? 14.455 5.380 -16.886 1.00 61.69 174 ILE A CA 1
ATOM 1395 C C . ILE A 1 174 ? 13.590 5.505 -18.137 1.00 61.69 174 ILE A C 1
ATOM 1397 O O . ILE A 1 174 ? 12.380 5.699 -18.057 1.00 61.69 174 ILE A O 1
ATOM 1401 N N . GLU A 1 175 ? 14.230 5.417 -19.299 1.00 57.56 175 GLU A N 1
ATOM 1402 C CA . GLU A 1 175 ? 13.551 5.183 -20.568 1.00 57.56 175 GLU A CA 1
ATOM 1403 C C . GLU A 1 175 ? 13.100 3.728 -20.623 1.00 57.56 175 GLU A C 1
ATOM 1405 O O . GLU A 1 175 ? 13.915 2.809 -20.746 1.00 57.56 175 GLU A O 1
ATOM 1410 N N . ILE A 1 176 ? 11.792 3.508 -20.538 1.00 57.12 176 ILE A N 1
ATOM 1411 C CA . ILE A 1 176 ? 11.213 2.221 -20.900 1.00 57.12 176 ILE A CA 1
ATOM 1412 C C . ILE A 1 176 ? 11.196 2.182 -22.433 1.00 57.12 176 ILE A C 1
ATOM 1414 O O . ILE A 1 176 ? 10.392 2.865 -23.075 1.00 57.12 176 ILE A O 1
ATOM 1418 N N . LYS A 1 177 ? 12.124 1.419 -23.033 1.00 45.19 177 LYS A N 1
ATOM 1419 C CA . LYS A 1 177 ? 12.179 1.197 -24.489 1.00 45.19 177 LYS A CA 1
ATOM 1420 C C . LYS A 1 177 ? 10.783 0.772 -24.980 1.00 45.19 177 LYS A C 1
ATOM 1422 O O . LYS A 1 177 ? 10.292 -0.282 -24.587 1.00 45.19 177 LYS A O 1
ATOM 1427 N N . GLY A 1 178 ? 10.166 1.580 -25.847 1.00 47.56 178 GLY A N 1
ATOM 1428 C CA . GLY A 1 178 ? 8.947 1.215 -26.582 1.00 47.56 178 GLY A CA 1
ATOM 1429 C C . GLY A 1 178 ? 7.721 2.118 -26.410 1.00 47.56 178 GLY A C 1
ATOM 1430 O O . GLY A 1 178 ? 6.784 1.948 -27.184 1.00 47.56 178 GLY A O 1
ATOM 1431 N N . GLN A 1 179 ? 7.701 3.074 -25.469 1.00 45.66 179 GLN A N 1
ATOM 1432 C CA . GLN A 1 179 ? 6.531 3.963 -25.292 1.00 45.66 179 GLN A CA 1
ATOM 1433 C C . GLN A 1 179 ? 6.843 5.460 -25.141 1.00 45.66 179 GLN A C 1
ATOM 1435 O O . GLN A 1 179 ? 5.921 6.261 -25.180 1.00 45.66 179 GLN A O 1
ATOM 1440 N N . GLY A 1 180 ? 8.111 5.876 -25.022 1.00 45.81 180 GLY A N 1
ATOM 1441 C CA . GLY A 1 180 ? 8.456 7.303 -24.865 1.00 45.81 180 GLY A CA 1
ATOM 1442 C C . GLY A 1 180 ? 7.977 7.932 -23.546 1.00 45.81 180 GLY A C 1
ATOM 1443 O O . GLY A 1 180 ? 8.196 9.118 -23.320 1.00 45.81 180 GLY A O 1
ATOM 1444 N N . GLU A 1 181 ? 7.357 7.140 -22.671 1.00 51.69 181 GLU A N 1
ATOM 1445 C CA . GLU A 1 181 ? 6.915 7.537 -21.341 1.00 51.69 181 GLU A CA 1
ATOM 1446 C C . GLU A 1 181 ? 8.015 7.197 -20.327 1.00 51.69 181 GLU A C 1
ATOM 1448 O O . GLU A 1 181 ? 8.469 6.053 -20.209 1.00 51.69 181 GLU A O 1
ATOM 1453 N N . HIS A 1 182 ? 8.479 8.215 -19.606 1.00 63.94 182 HIS A N 1
ATOM 1454 C CA . HIS A 1 182 ? 9.403 8.049 -18.491 1.00 63.94 182 HIS A CA 1
ATOM 1455 C C . HIS A 1 182 ? 8.593 7.824 -17.218 1.00 63.94 182 HIS A C 1
ATOM 1457 O O . HIS A 1 182 ? 7.643 8.559 -16.970 1.00 63.94 182 HIS A O 1
ATOM 1463 N N . LEU A 1 183 ? 8.998 6.879 -16.365 1.00 66.44 183 LEU A N 1
ATOM 1464 C CA . LEU A 1 183 ? 8.493 6.816 -14.989 1.00 66.44 183 LEU A CA 1
ATOM 1465 C C . LEU A 1 183 ? 9.074 8.006 -14.209 1.00 66.44 183 LEU A C 1
ATOM 1467 O O . LEU A 1 183 ? 10.281 8.012 -13.942 1.00 66.44 183 LEU A O 1
ATOM 1471 N N . PRO A 1 184 ? 8.283 9.023 -13.830 1.00 72.19 184 PRO A N 1
ATOM 1472 C CA . PRO A 1 184 ? 8.831 10.151 -13.098 1.00 72.19 184 PRO A CA 1
ATOM 1473 C C . PRO A 1 184 ? 9.105 9.777 -11.650 1.00 72.19 184 PRO A C 1
ATOM 1475 O O . PRO A 1 184 ? 8.383 8.993 -11.032 1.00 72.19 184 PRO A O 1
ATOM 1478 N N . ALA A 1 185 ? 10.107 10.439 -11.071 1.00 77.25 185 ALA A N 1
ATOM 1479 C CA . ALA A 1 185 ? 10.558 10.191 -9.705 1.00 77.25 185 ALA A CA 1
ATOM 1480 C C . ALA A 1 185 ? 9.434 10.284 -8.655 1.00 77.25 185 ALA A C 1
ATOM 1482 O O . ALA A 1 185 ? 9.441 9.556 -7.666 1.00 77.25 185 ALA A O 1
ATOM 1483 N N . PHE A 1 186 ? 8.439 11.147 -8.885 1.00 84.69 186 PHE A N 1
ATOM 1484 C CA . PHE A 1 186 ? 7.327 11.371 -7.958 1.00 84.69 186 PHE A CA 1
ATOM 1485 C C . PHE A 1 186 ? 6.163 10.384 -8.111 1.00 84.69 186 PHE A C 1
ATOM 1487 O O . PHE A 1 186 ? 5.236 10.424 -7.303 1.00 84.69 186 PHE A O 1
ATOM 1494 N N . TYR A 1 187 ? 6.189 9.475 -9.092 1.00 87.00 187 TYR A N 1
ATOM 1495 C CA . TYR A 1 187 ? 5.095 8.524 -9.304 1.00 87.00 187 TYR A CA 1
ATOM 1496 C C . TYR A 1 187 ? 4.862 7.627 -8.082 1.00 87.00 187 TYR A C 1
ATOM 1498 O O . TYR A 1 187 ? 3.730 7.506 -7.611 1.00 87.00 187 TYR A O 1
ATOM 1506 N N . ALA A 1 188 ? 5.933 7.073 -7.503 1.00 90.12 188 ALA A N 1
ATOM 1507 C CA . ALA A 1 188 ? 5.845 6.265 -6.286 1.00 90.12 188 ALA A CA 1
ATOM 1508 C C . ALA A 1 188 ? 5.255 7.059 -5.106 1.00 90.12 188 ALA A C 1
ATOM 1510 O O . ALA A 1 188 ? 4.423 6.546 -4.360 1.00 90.12 188 ALA A O 1
ATOM 1511 N N . LEU A 1 189 ? 5.616 8.339 -4.972 1.00 91.81 189 LEU A N 1
ATOM 1512 C CA . LEU A 1 189 ? 5.046 9.204 -3.940 1.00 91.81 189 LEU A CA 1
ATOM 1513 C C . LEU A 1 189 ? 3.545 9.427 -4.164 1.00 91.81 189 LEU A C 1
ATOM 1515 O O . LEU A 1 189 ? 2.767 9.311 -3.219 1.00 91.81 189 LEU A O 1
ATOM 1519 N N . ASN A 1 190 ? 3.128 9.685 -5.407 1.00 92.06 190 ASN A N 1
ATOM 1520 C CA . ASN A 1 190 ? 1.716 9.853 -5.744 1.00 92.06 190 ASN A CA 1
ATOM 1521 C C . ASN A 1 190 ? 0.925 8.592 -5.382 1.00 92.06 190 ASN A C 1
ATOM 1523 O O . ASN A 1 190 ? -0.080 8.693 -4.681 1.00 92.06 190 ASN A O 1
ATOM 1527 N N . VAL A 1 191 ? 1.401 7.406 -5.781 1.00 92.62 191 VAL A N 1
ATOM 1528 C CA . VAL A 1 191 ? 0.769 6.117 -5.448 1.00 92.62 191 VAL A CA 1
ATOM 1529 C C . VAL A 1 191 ? 0.658 5.924 -3.933 1.00 92.62 191 VAL A C 1
ATOM 1531 O O . VAL A 1 191 ? -0.404 5.529 -3.446 1.00 92.62 191 VAL A O 1
ATOM 1534 N N . LEU A 1 192 ? 1.704 6.260 -3.169 1.00 95.19 192 LEU A N 1
ATOM 1535 C CA . LEU A 1 192 ? 1.672 6.186 -1.709 1.00 95.19 192 LEU A CA 1
ATOM 1536 C C . LEU A 1 192 ? 0.610 7.127 -1.126 1.00 95.19 192 LEU A C 1
ATOM 1538 O O . LEU A 1 192 ? -0.149 6.716 -0.250 1.00 95.19 192 LEU A O 1
ATOM 1542 N N . CYS A 1 193 ? 0.520 8.366 -1.615 1.00 94.75 193 CYS A N 1
ATOM 1543 C CA . CYS A 1 193 ? -0.500 9.316 -1.180 1.00 94.75 193 CYS A CA 1
ATOM 1544 C C . CYS A 1 193 ? -1.913 8.813 -1.508 1.00 94.75 193 CYS A C 1
ATOM 1546 O O . CYS A 1 193 ? -2.761 8.796 -0.620 1.00 94.75 193 CYS A O 1
ATOM 1548 N N . PHE A 1 194 ? -2.157 8.321 -2.725 1.00 94.38 194 PHE A N 1
ATOM 1549 C CA . PHE A 1 194 ? -3.430 7.693 -3.093 1.00 94.38 194 PHE A CA 1
ATOM 1550 C C . PHE A 1 194 ? -3.787 6.537 -2.147 1.00 94.38 194 PHE A C 1
ATOM 1552 O O . PHE A 1 194 ? -4.904 6.484 -1.637 1.00 94.38 194 PHE A O 1
ATOM 1559 N N . MET A 1 195 ? -2.824 5.673 -1.817 1.00 95.00 195 MET A N 1
ATOM 1560 C CA . MET A 1 195 ? -3.039 4.591 -0.856 1.00 95.00 195 MET A CA 1
ATOM 1561 C C . MET A 1 195 ? -3.364 5.104 0.551 1.00 95.00 195 MET A C 1
ATOM 1563 O O . MET A 1 195 ? -4.309 4.627 1.176 1.00 95.00 195 MET A O 1
ATOM 1567 N N . ILE A 1 196 ? -2.634 6.101 1.056 1.00 95.88 196 ILE A N 1
ATOM 1568 C CA . ILE A 1 196 ? -2.907 6.704 2.370 1.00 95.88 196 ILE A CA 1
ATOM 1569 C C . ILE A 1 196 ? -4.309 7.324 2.402 1.00 95.88 196 ILE A C 1
ATOM 1571 O O . ILE A 1 196 ? -5.033 7.140 3.385 1.00 95.88 196 ILE A O 1
ATOM 1575 N N . ARG A 1 197 ? -4.712 8.026 1.339 1.00 94.94 197 ARG A N 1
ATOM 1576 C CA . ARG A 1 197 ? -6.055 8.595 1.186 1.00 94.94 197 ARG A CA 1
ATOM 1577 C C . ARG A 1 197 ? -7.128 7.512 1.283 1.00 94.94 197 ARG A C 1
ATOM 1579 O O . ARG A 1 197 ? -8.083 7.670 2.042 1.00 94.94 197 ARG A O 1
ATOM 1586 N N . ASP A 1 198 ? -6.955 6.417 0.553 1.00 95.00 198 ASP A N 1
ATOM 1587 C CA . ASP A 1 198 ? -7.942 5.340 0.460 1.00 95.00 198 ASP A CA 1
ATOM 1588 C C . ASP A 1 198 ? -8.069 4.578 1.780 1.00 95.00 198 ASP A C 1
ATOM 1590 O O . ASP A 1 198 ? -9.180 4.320 2.249 1.00 95.00 198 ASP A O 1
ATOM 1594 N N . ILE A 1 199 ? -6.941 4.306 2.443 1.00 94.75 199 ILE A N 1
ATOM 1595 C CA . ILE A 1 199 ? -6.918 3.733 3.794 1.00 94.75 199 ILE A CA 1
ATOM 1596 C C . ILE A 1 199 ? -7.606 4.679 4.781 1.00 94.75 199 ILE A C 1
ATOM 1598 O O . ILE A 1 199 ? -8.419 4.238 5.592 1.00 94.75 199 ILE A O 1
ATOM 1602 N N . SER A 1 200 ? -7.328 5.981 4.705 1.00 94.81 200 SER A N 1
ATOM 1603 C CA . SER A 1 200 ? -7.938 6.972 5.595 1.00 94.81 200 SER A CA 1
ATOM 1604 C C . SER A 1 200 ? -9.451 7.057 5.396 1.00 94.81 200 SER A C 1
ATOM 1606 O O . SER A 1 200 ? -10.196 7.114 6.372 1.00 94.81 200 SER A O 1
ATOM 1608 N N . LEU A 1 201 ? -9.922 6.990 4.148 1.00 94.44 201 LEU A N 1
ATOM 1609 C CA . LEU A 1 201 ? -11.344 6.955 3.815 1.00 94.44 201 LEU A CA 1
ATOM 1610 C C . LEU A 1 201 ? -12.009 5.675 4.337 1.00 94.44 201 LEU A C 1
ATOM 1612 O O . LEU A 1 201 ? -13.088 5.736 4.929 1.00 94.44 201 LEU A O 1
ATOM 1616 N N . LEU A 1 202 ? -11.358 4.522 4.184 1.00 94.00 202 LEU A N 1
ATOM 1617 C CA . LEU A 1 202 ? -11.837 3.255 4.734 1.00 94.00 202 LEU A 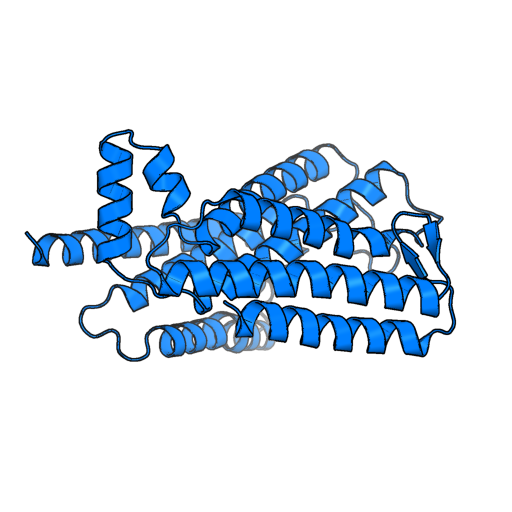CA 1
ATOM 1618 C C . LEU A 1 202 ? -11.963 3.297 6.258 1.00 94.00 202 LEU A C 1
ATOM 1620 O O . LEU A 1 202 ? -12.985 2.875 6.803 1.00 94.00 202 LEU A O 1
ATOM 1624 N N . LEU A 1 203 ? -10.944 3.813 6.949 1.00 92.75 203 LEU A N 1
ATOM 1625 C CA . LEU A 1 203 ? -10.957 3.969 8.403 1.00 92.75 203 LEU A CA 1
ATOM 1626 C C . LEU A 1 203 ? -12.034 4.963 8.843 1.00 92.75 203 LEU A C 1
ATOM 1628 O O . LEU A 1 203 ? -12.748 4.703 9.808 1.00 92.75 203 LEU A O 1
ATOM 1632 N N . TYR A 1 204 ? -12.211 6.061 8.107 1.00 93.19 204 TYR A N 1
ATOM 1633 C CA . TYR A 1 204 ? -13.224 7.069 8.405 1.00 93.19 204 TYR A CA 1
ATOM 1634 C C . TYR A 1 204 ? -14.638 6.478 8.381 1.00 93.19 204 TYR A C 1
ATOM 1636 O O . TYR A 1 204 ? -15.434 6.733 9.287 1.00 93.19 204 TYR A O 1
ATOM 1644 N N . VAL A 1 205 ? -14.944 5.655 7.372 1.00 92.25 205 VAL A N 1
ATOM 1645 C CA . VAL A 1 205 ? -16.245 4.981 7.251 1.00 92.25 205 VAL A CA 1
ATOM 1646 C C . VAL A 1 205 ? -16.410 3.905 8.329 1.00 92.25 205 VAL A C 1
ATOM 1648 O O . VAL A 1 205 ? -17.478 3.815 8.937 1.00 92.25 205 VAL A O 1
ATOM 1651 N N . ASN A 1 206 ? -15.359 3.126 8.608 1.00 90.19 206 ASN A N 1
ATOM 1652 C CA . ASN A 1 206 ? -15.383 2.050 9.605 1.00 90.19 206 ASN A CA 1
ATOM 1653 C C . ASN A 1 206 ? -15.525 2.548 11.052 1.00 90.19 206 ASN A C 1
ATOM 1655 O O . ASN A 1 206 ? -16.133 1.872 11.875 1.00 90.19 206 ASN A O 1
ATOM 1659 N N . LEU A 1 207 ? -15.032 3.747 11.377 1.00 87.62 207 LEU A N 1
ATOM 1660 C CA . LEU A 1 207 ? -15.134 4.315 12.728 1.00 87.62 207 LEU A CA 1
ATOM 1661 C C . LEU A 1 207 ? -16.524 4.888 13.069 1.00 87.62 207 LEU A C 1
ATOM 1663 O O . LEU A 1 207 ? -16.733 5.391 14.177 1.00 87.62 207 LEU A O 1
ATOM 1667 N N . LYS A 1 208 ? -17.496 4.821 12.151 1.00 86.56 208 LYS A N 1
ATOM 1668 C CA . LYS A 1 208 ? -18.879 5.244 12.411 1.00 86.56 208 LYS A CA 1
ATOM 1669 C C . LYS A 1 208 ? -19.572 4.286 13.399 1.00 86.56 208 LYS A C 1
ATOM 1671 O O . LYS A 1 208 ? -19.395 3.076 13.342 1.00 86.56 208 LYS A O 1
ATOM 1676 N N . LYS A 1 209 ? -20.411 4.830 14.290 1.00 72.62 209 LYS A N 1
ATOM 1677 C CA . LYS A 1 209 ? -21.110 4.085 15.360 1.00 72.62 209 LYS A CA 1
ATOM 1678 C C . LYS A 1 209 ? -21.904 2.867 14.874 1.00 72.62 209 LYS A C 1
ATOM 1680 O O . LYS A 1 209 ? -21.830 1.819 15.502 1.00 72.62 209 LYS A O 1
ATOM 1685 N N . ASP A 1 210 ? -22.571 3.004 13.731 1.00 74.62 210 ASP A N 1
ATOM 1686 C CA . ASP A 1 210 ? -23.387 1.961 13.099 1.00 74.62 210 ASP A CA 1
ATOM 1687 C C . ASP A 1 210 ? -22.854 1.611 11.706 1.00 74.62 210 ASP A C 1
ATOM 1689 O O . ASP A 1 210 ? -23.588 1.612 10.713 1.00 74.62 210 ASP A O 1
ATOM 1693 N N . ALA A 1 211 ? -21.548 1.367 11.601 1.00 75.81 211 ALA A N 1
ATOM 1694 C CA . ALA A 1 211 ? -20.884 1.046 10.341 1.00 75.81 211 ALA A CA 1
ATOM 1695 C C . ALA A 1 211 ? -21.193 -0.393 9.868 1.00 75.81 211 ALA A C 1
ATOM 1697 O O . ALA A 1 211 ? -20.306 -1.225 9.686 1.00 75.81 211 ALA A O 1
ATOM 1698 N N . ARG A 1 212 ? -22.474 -0.723 9.653 1.00 73.88 212 ARG A N 1
ATOM 1699 C CA . ARG A 1 212 ? -22.859 -1.981 9.000 1.00 73.88 212 ARG A CA 1
ATOM 1700 C C . ARG A 1 212 ? -22.410 -1.919 7.542 1.00 73.88 212 ARG A C 1
ATOM 1702 O O . ARG A 1 212 ? -22.833 -1.026 6.815 1.00 73.88 212 ARG A O 1
ATOM 1709 N N . ARG A 1 213 ? -21.596 -2.889 7.110 1.00 81.69 213 ARG A N 1
ATOM 1710 C CA . ARG A 1 213 ? -21.072 -2.987 5.730 1.00 81.69 213 ARG A CA 1
ATOM 1711 C C . ARG A 1 213 ? -20.191 -1.797 5.310 1.00 81.69 213 ARG A C 1
ATOM 1713 O O . ARG A 1 213 ? -20.207 -1.402 4.146 1.00 81.69 213 ARG A O 1
ATOM 1720 N N . ALA A 1 214 ? -19.423 -1.246 6.251 1.00 86.31 214 ALA A N 1
ATOM 1721 C CA . ALA A 1 214 ? -18.491 -0.141 6.019 1.00 86.31 214 ALA A CA 1
ATOM 1722 C C . ALA A 1 214 ? -17.567 -0.374 4.813 1.00 86.31 214 ALA A C 1
ATOM 1724 O O . ALA A 1 214 ? -17.454 0.491 3.948 1.00 86.31 214 ALA A O 1
ATOM 1725 N N . ASP A 1 215 ? -16.991 -1.573 4.714 1.00 86.44 215 ASP A N 1
ATOM 1726 C CA . ASP A 1 215 ? -16.052 -1.919 3.645 1.00 86.44 215 ASP A CA 1
ATOM 1727 C C . ASP A 1 215 ? -16.708 -1.877 2.261 1.00 86.44 215 ASP A C 1
ATOM 1729 O O . ASP A 1 215 ? -16.115 -1.365 1.315 1.00 86.44 215 ASP A O 1
ATOM 1733 N N . ILE A 1 216 ? -17.968 -2.320 2.143 1.00 88.88 216 ILE A N 1
ATOM 1734 C CA . ILE A 1 216 ? -18.729 -2.243 0.885 1.00 88.88 216 ILE A CA 1
ATOM 1735 C C . ILE A 1 216 ? -18.962 -0.781 0.501 1.00 88.88 216 ILE A C 1
ATOM 1737 O O . ILE A 1 216 ? -18.769 -0.416 -0.656 1.00 88.88 216 ILE A O 1
ATOM 1741 N N . ALA A 1 217 ? -19.348 0.068 1.457 1.00 90.56 217 ALA A N 1
ATOM 1742 C CA . ALA A 1 217 ? -19.535 1.492 1.193 1.00 90.56 217 ALA A CA 1
ATOM 1743 C C .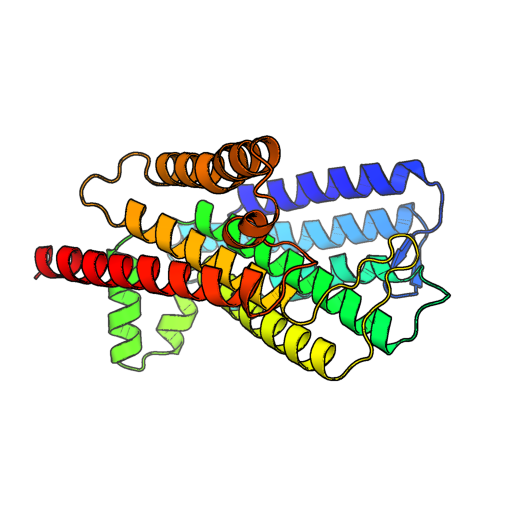 ALA A 1 217 ? -18.230 2.149 0.717 1.00 90.56 217 ALA A C 1
ATOM 1745 O O . ALA A 1 217 ? -18.245 2.926 -0.236 1.00 90.56 217 ALA A O 1
ATOM 1746 N N . THR A 1 218 ? -17.091 1.792 1.314 1.00 91.19 218 THR A N 1
ATOM 1747 C CA . THR A 1 218 ? -15.783 2.261 0.851 1.00 91.19 218 THR A CA 1
ATOM 1748 C C . THR A 1 218 ? -15.451 1.778 -0.553 1.00 91.19 218 THR A C 1
ATOM 1750 O O . THR A 1 218 ? -15.032 2.593 -1.369 1.00 91.19 218 THR A O 1
ATOM 1753 N N . VAL A 1 219 ? -15.686 0.506 -0.879 1.00 91.00 219 VAL A N 1
ATOM 1754 C CA . VAL A 1 219 ? -15.488 -0.001 -2.247 1.00 91.00 219 VAL A CA 1
ATOM 1755 C C . VAL A 1 219 ? -16.339 0.786 -3.246 1.00 91.00 219 VAL A C 1
ATOM 1757 O O . VAL A 1 219 ? -15.831 1.176 -4.293 1.00 91.00 219 VAL A O 1
ATOM 1760 N N . VAL A 1 220 ? -17.595 1.099 -2.913 1.00 92.06 220 VAL A N 1
ATOM 1761 C CA . VAL A 1 220 ? -18.459 1.942 -3.757 1.00 92.06 220 VAL A CA 1
ATOM 1762 C C . VAL A 1 220 ? -17.851 3.333 -3.959 1.00 92.06 220 VAL A C 1
ATOM 1764 O O . VAL A 1 220 ? -17.793 3.807 -5.093 1.00 92.06 220 VAL A O 1
ATOM 1767 N N . TYR A 1 221 ? -17.344 3.973 -2.901 1.00 92.56 221 TYR A N 1
ATOM 1768 C CA . TYR A 1 221 ? -16.660 5.264 -3.028 1.00 92.56 221 TYR A CA 1
ATOM 1769 C C . TYR A 1 221 ? -15.419 5.181 -3.921 1.00 92.56 221 TYR A C 1
ATOM 1771 O O . TYR A 1 221 ? -15.231 6.051 -4.770 1.00 92.56 221 TYR A O 1
ATOM 1779 N N . LEU A 1 222 ? -14.607 4.129 -3.785 1.00 91.00 222 LEU A N 1
ATOM 1780 C CA . LEU A 1 222 ? -13.427 3.926 -4.626 1.00 91.00 222 LEU A CA 1
ATOM 1781 C C . LEU A 1 222 ? -13.809 3.680 -6.090 1.00 91.00 222 LEU A C 1
ATOM 1783 O O . LEU A 1 222 ? -13.192 4.261 -6.975 1.00 91.00 222 LEU A O 1
ATOM 1787 N N . VAL A 1 223 ? -14.860 2.903 -6.369 1.00 90.94 223 VAL A N 1
ATOM 1788 C CA . VAL A 1 223 ? -15.366 2.694 -7.739 1.00 90.94 223 VAL A CA 1
ATOM 1789 C C . VAL A 1 223 ? -15.825 4.010 -8.367 1.00 90.94 223 VAL A C 1
ATOM 1791 O O . VAL A 1 223 ? -15.538 4.276 -9.535 1.00 90.94 223 VAL A O 1
ATOM 1794 N N . ILE A 1 224 ? -16.500 4.870 -7.603 1.00 92.88 224 ILE A N 1
ATOM 1795 C CA . ILE A 1 224 ? -16.901 6.195 -8.088 1.00 92.88 224 ILE A CA 1
ATOM 1796 C C . ILE A 1 224 ? -15.664 7.060 -8.366 1.00 92.88 224 ILE A C 1
ATOM 1798 O O . ILE A 1 224 ? -15.582 7.687 -9.422 1.00 92.88 224 ILE A O 1
ATOM 1802 N N . LEU A 1 225 ? -14.696 7.072 -7.449 1.00 91.88 225 LEU A N 1
ATOM 1803 C CA . LEU A 1 225 ? -13.520 7.939 -7.520 1.00 91.88 225 LEU A CA 1
ATOM 1804 C C . LEU A 1 225 ? -12.539 7.515 -8.622 1.00 91.88 225 LEU A C 1
ATOM 1806 O O . LEU A 1 225 ? -12.025 8.376 -9.327 1.00 91.88 225 LEU A O 1
ATOM 1810 N N . TYR A 1 226 ? -12.311 6.214 -8.808 1.00 89.06 226 TYR A N 1
ATOM 1811 C CA . TYR A 1 226 ? -11.373 5.678 -9.801 1.00 89.06 226 TYR A CA 1
ATOM 1812 C C . TYR A 1 226 ? -12.016 5.330 -11.147 1.00 89.06 226 TYR A C 1
ATOM 1814 O O . TYR A 1 226 ? -11.320 5.284 -12.157 1.00 89.06 226 TYR A O 1
ATOM 1822 N N . GLY A 1 227 ? -13.324 5.076 -11.183 1.00 88.75 227 GLY A N 1
ATOM 1823 C CA . GLY A 1 227 ? -14.040 4.693 -12.399 1.00 88.75 227 GLY A CA 1
ATOM 1824 C C . GLY A 1 227 ? -14.869 5.837 -12.968 1.00 88.75 227 GLY A C 1
ATOM 1825 O O . GLY A 1 227 ? -14.599 6.330 -14.064 1.00 88.75 227 GLY A O 1
ATOM 1826 N N . LEU A 1 228 ? -15.885 6.270 -12.221 1.00 91.06 228 LEU A N 1
ATOM 1827 C CA . LEU A 1 228 ? -16.900 7.201 -12.723 1.00 91.06 228 LEU A CA 1
ATOM 1828 C C . LEU A 1 228 ? -16.336 8.607 -12.959 1.00 91.06 228 LEU A C 1
ATOM 1830 O O . LEU A 1 228 ? -16.489 9.147 -14.055 1.00 91.06 228 LEU A O 1
ATOM 1834 N N . VAL A 1 229 ? -15.654 9.190 -11.969 1.00 92.56 229 VAL A N 1
ATOM 1835 C CA . VAL A 1 229 ? -15.112 10.556 -12.073 1.00 92.56 229 VAL A CA 1
ATOM 1836 C C . VAL A 1 229 ? -14.079 10.678 -13.205 1.00 92.56 229 VAL A C 1
ATOM 1838 O O . VAL A 1 229 ? -14.249 11.560 -14.052 1.00 92.56 229 VAL A O 1
ATOM 1841 N N . PRO A 1 230 ? -13.067 9.792 -13.322 1.00 90.12 230 PRO A N 1
ATOM 1842 C CA . PRO A 1 230 ? -12.080 9.881 -14.394 1.00 90.12 230 PRO A CA 1
ATOM 1843 C C . PRO A 1 230 ? -12.700 9.658 -15.775 1.00 90.12 230 PRO A C 1
ATOM 1845 O O . PRO A 1 230 ? -12.319 10.334 -16.728 1.00 90.12 230 PRO A O 1
ATOM 1848 N N . SER A 1 231 ? -13.704 8.779 -15.887 1.00 88.69 231 SER A N 1
ATOM 1849 C CA . SER A 1 231 ? -14.410 8.551 -17.154 1.00 88.69 231 SER A CA 1
ATOM 1850 C C . SER A 1 231 ? -15.135 9.809 -17.635 1.00 88.69 231 SER A C 1
ATOM 1852 O O . SER A 1 231 ? -14.992 10.198 -18.794 1.00 88.69 231 SER A O 1
ATOM 1854 N N . ILE A 1 232 ? -15.856 10.494 -16.741 1.00 92.38 232 ILE A N 1
ATOM 1855 C CA . ILE A 1 232 ? -16.559 11.744 -17.069 1.00 92.38 232 ILE A CA 1
ATOM 1856 C C . ILE A 1 232 ? -15.564 12.840 -17.463 1.00 92.38 232 ILE A C 1
ATOM 1858 O O . ILE A 1 232 ? -15.770 13.521 -18.469 1.00 92.38 232 ILE A O 1
ATOM 1862 N N . LEU A 1 233 ? -14.465 12.995 -16.717 1.00 91.88 233 LEU A N 1
ATOM 1863 C CA . LEU A 1 233 ? -13.424 13.980 -17.033 1.00 91.88 233 LEU A CA 1
ATOM 1864 C C . LEU A 1 233 ? -12.762 13.696 -18.386 1.00 91.88 233 LEU A C 1
ATOM 1866 O O . LEU A 1 233 ? -12.544 14.621 -19.170 1.00 91.88 233 LEU A O 1
ATOM 1870 N N . GLY A 1 234 ? -12.493 12.421 -18.679 1.00 88.56 234 GLY A N 1
ATOM 1871 C CA . GLY A 1 234 ? -11.917 11.977 -19.944 1.00 88.56 234 GLY A CA 1
ATOM 1872 C C . GLY A 1 234 ? -12.819 12.275 -21.142 1.00 88.56 234 GLY A C 1
ATOM 1873 O O . GLY A 1 234 ? -12.336 12.792 -22.149 1.00 88.56 234 GLY A O 1
ATOM 1874 N N . MET A 1 235 ? -14.126 12.018 -21.016 1.00 91.62 235 MET A N 1
ATOM 1875 C CA . MET A 1 235 ? -15.123 12.327 -22.054 1.00 91.62 235 MET A CA 1
ATOM 1876 C C . MET A 1 235 ? -15.358 13.833 -22.223 1.00 91.62 235 MET A C 1
ATOM 1878 O O . MET A 1 235 ? -15.609 14.294 -23.332 1.00 91.62 235 MET A O 1
ATOM 1882 N N . SER A 1 236 ? -15.229 14.611 -21.146 1.00 91.50 236 SER A N 1
ATOM 1883 C CA . SER A 1 236 ? -15.441 16.067 -21.154 1.00 91.50 236 SER A CA 1
ATOM 1884 C C . SER A 1 236 ? -14.235 16.866 -21.671 1.00 91.50 236 SER A C 1
ATOM 1886 O O . SER A 1 236 ? -14.246 18.093 -21.629 1.00 91.50 236 SER A O 1
ATOM 1888 N N . GLY A 1 237 ? -13.161 16.198 -22.109 1.00 89.25 237 GLY A N 1
ATOM 1889 C CA . GLY A 1 237 ? -11.933 16.852 -22.575 1.00 89.25 237 GLY A CA 1
ATOM 1890 C C . GLY A 1 237 ? -11.046 17.424 -21.459 1.00 89.25 237 GLY A C 1
ATOM 1891 O O . GLY A 1 237 ? -10.006 18.011 -21.746 1.00 89.25 237 GLY A O 1
ATOM 1892 N N . LEU A 1 238 ? -11.387 17.208 -20.184 1.00 88.56 238 LEU A N 1
ATOM 1893 C CA . LEU A 1 238 ? -10.662 17.720 -19.014 1.00 88.56 238 LEU A CA 1
ATOM 1894 C C . LEU A 1 238 ? -9.539 16.770 -18.564 1.00 88.56 238 LEU A C 1
ATOM 1896 O O . LEU A 1 238 ? -9.337 16.539 -17.371 1.00 88.56 238 LEU A O 1
ATOM 1900 N N . LYS A 1 239 ? -8.782 16.218 -19.520 1.00 84.50 239 LYS A N 1
ATOM 1901 C CA . LYS A 1 239 ? -7.744 15.203 -19.257 1.00 84.50 239 LYS A CA 1
ATOM 1902 C C . LYS A 1 239 ? -6.655 15.685 -18.290 1.00 84.50 239 LYS A C 1
ATOM 1904 O O . LYS A 1 239 ? -6.133 14.891 -17.518 1.00 84.50 239 LYS A O 1
ATOM 1909 N N . ASN A 1 240 ? -6.387 16.990 -18.261 1.00 85.75 240 ASN A N 1
ATOM 1910 C CA . ASN A 1 240 ? -5.407 17.608 -17.360 1.00 85.75 240 ASN A CA 1
ATOM 1911 C C . ASN A 1 240 ? -5.756 17.457 -15.868 1.00 85.75 240 ASN A C 1
ATOM 1913 O O . ASN A 1 240 ? -4.877 17.604 -15.025 1.00 85.75 240 ASN A O 1
ATOM 1917 N N . LEU A 1 241 ? -7.021 17.173 -15.535 1.00 88.00 241 LEU A N 1
ATOM 1918 C CA . LEU A 1 241 ? -7.476 16.951 -14.159 1.00 88.00 241 LEU A CA 1
ATOM 1919 C C . LEU A 1 241 ? -7.417 15.475 -13.740 1.00 88.00 241 LEU A C 1
ATOM 1921 O O . LEU A 1 241 ? -7.593 15.174 -12.564 1.00 88.00 241 LEU A O 1
ATOM 1925 N N . LEU A 1 242 ? -7.161 14.544 -14.664 1.00 87.56 242 LEU A N 1
ATOM 1926 C CA . LEU A 1 242 ? -7.102 13.110 -14.357 1.00 87.56 242 LEU A CA 1
ATOM 1927 C C . LEU A 1 242 ? -6.035 12.741 -13.310 1.00 87.56 242 LEU A C 1
ATOM 1929 O O . LEU A 1 242 ? -6.364 11.938 -12.429 1.00 87.56 242 LEU A O 1
ATOM 1933 N N . PRO A 1 243 ? -4.826 13.347 -13.304 1.00 88.56 243 PRO A N 1
ATOM 1934 C CA . PRO A 1 243 ? -3.815 13.068 -12.282 1.00 88.56 243 PRO A CA 1
ATOM 1935 C C . PRO A 1 243 ? -4.260 13.356 -10.840 1.00 88.56 243 PRO A C 1
ATOM 1937 O O . PRO A 1 243 ? -3.674 12.830 -9.898 1.00 88.56 243 PRO A O 1
ATOM 1940 N N . MET A 1 244 ? -5.314 14.160 -10.652 1.00 88.81 244 MET A N 1
ATOM 1941 C CA . MET A 1 244 ? -5.895 14.442 -9.338 1.00 88.81 244 MET A CA 1
ATOM 1942 C C . MET A 1 244 ? -6.657 13.238 -8.756 1.00 88.81 244 MET A C 1
ATOM 1944 O O . MET A 1 244 ? -6.824 13.149 -7.541 1.00 88.81 244 MET A O 1
ATOM 1948 N N . PHE A 1 245 ? -7.125 12.312 -9.596 1.00 88.25 245 PHE A N 1
ATOM 1949 C CA . PHE A 1 245 ? -7.979 11.191 -9.184 1.00 88.25 245 PHE A CA 1
ATOM 1950 C C . PHE A 1 245 ? -7.327 9.825 -9.387 1.00 88.25 245 PHE A C 1
ATOM 1952 O O . PHE A 1 245 ? -7.665 8.886 -8.667 1.00 88.25 245 PHE A O 1
ATOM 1959 N N . VAL A 1 246 ? -6.383 9.721 -10.324 1.00 87.25 246 VAL A N 1
ATOM 1960 C CA . VAL A 1 246 ? -5.679 8.480 -10.658 1.00 87.25 246 VAL A CA 1
ATOM 1961 C C . VAL A 1 246 ? -4.174 8.756 -10.712 1.00 87.25 246 VAL A C 1
ATOM 1963 O O . VAL A 1 246 ? -3.776 9.763 -11.300 1.00 87.25 246 VAL A O 1
ATOM 1966 N N . PRO A 1 247 ? -3.318 7.884 -10.143 1.00 86.25 247 PRO A N 1
ATOM 1967 C CA . PRO A 1 247 ? -1.873 8.030 -10.268 1.00 86.25 247 PRO A CA 1
ATOM 1968 C C . PRO A 1 247 ? -1.457 7.811 -11.726 1.00 86.25 247 PRO A C 1
ATOM 1970 O O . PRO A 1 247 ? -1.370 6.678 -12.198 1.00 86.25 247 PRO A O 1
ATOM 1973 N N . MET A 1 248 ? -1.206 8.906 -12.441 1.00 82.06 248 MET A N 1
ATOM 1974 C CA . MET A 1 248 ? -0.718 8.881 -13.818 1.00 82.06 248 MET A CA 1
ATOM 1975 C C . MET A 1 248 ? 0.809 9.008 -13.851 1.00 82.06 248 MET A C 1
ATOM 1977 O O . MET A 1 248 ? 1.338 9.863 -13.128 1.00 82.06 248 MET A O 1
ATOM 1981 N N . PRO A 1 249 ? 1.512 8.210 -14.681 1.00 77.69 249 PRO A N 1
ATOM 1982 C CA . PRO A 1 249 ? 2.942 8.365 -14.906 1.00 77.69 249 PRO A CA 1
ATOM 1983 C C . PRO A 1 249 ? 3.283 9.797 -15.306 1.00 77.69 249 PRO A C 1
ATOM 1985 O O . PRO A 1 249 ? 4.013 10.428 -14.574 1.00 77.69 249 PRO A O 1
ATOM 1988 N N . ASP A 1 250 ? 2.636 10.404 -16.298 1.00 73.12 250 ASP A N 1
ATOM 1989 C CA . ASP A 1 250 ? 3.021 11.737 -16.815 1.00 73.12 250 ASP A CA 1
ATOM 1990 C C . ASP A 1 250 ? 2.717 12.943 -15.898 1.00 73.12 250 ASP A C 1
ATOM 1992 O O . ASP A 1 250 ? 2.758 14.104 -16.317 1.00 73.12 250 ASP A O 1
ATOM 1996 N N . SER A 1 251 ? 2.370 12.705 -14.635 1.00 77.50 251 SER A N 1
ATOM 1997 C CA . SER A 1 251 ? 2.019 13.763 -13.691 1.00 77.50 251 SER A CA 1
ATOM 1998 C C . SER A 1 251 ? 3.249 14.439 -13.079 1.00 77.50 251 SER A C 1
ATOM 2000 O O . SER A 1 251 ? 4.237 13.797 -12.726 1.00 77.50 251 SER A O 1
ATOM 2002 N N . ASN A 1 252 ? 3.183 15.764 -12.918 1.00 79.62 252 ASN A N 1
ATOM 2003 C CA . ASN A 1 252 ? 4.234 16.543 -12.262 1.00 79.62 252 ASN A CA 1
ATOM 2004 C C . ASN A 1 252 ? 3.842 16.896 -10.815 1.00 79.62 252 ASN A C 1
ATOM 2006 O O . ASN A 1 252 ? 2.759 16.550 -10.337 1.00 79.62 252 ASN A O 1
ATOM 2010 N N . LEU A 1 253 ? 4.720 17.616 -10.112 1.00 83.94 253 LEU A N 1
ATOM 2011 C CA . LEU A 1 253 ? 4.489 18.012 -8.720 1.00 83.94 253 LEU A CA 1
ATOM 2012 C C . LEU A 1 253 ? 3.192 18.828 -8.539 1.00 83.94 253 LEU A C 1
ATOM 2014 O O . LEU A 1 253 ? 2.504 18.673 -7.535 1.00 83.94 253 LEU A O 1
ATOM 2018 N N . ILE A 1 254 ? 2.852 19.683 -9.507 1.00 85.50 254 ILE A N 1
ATOM 2019 C CA . ILE A 1 254 ? 1.715 20.612 -9.437 1.00 85.50 254 ILE A CA 1
ATOM 2020 C C . ILE A 1 254 ? 0.406 19.916 -9.820 1.00 85.50 254 ILE A C 1
ATOM 2022 O O . ILE A 1 254 ? -0.614 20.150 -9.181 1.00 85.50 254 ILE A O 1
ATOM 2026 N N . THR A 1 255 ? 0.413 19.077 -10.857 1.00 84.19 255 THR A N 1
ATOM 2027 C CA . THR A 1 255 ? -0.800 18.433 -11.381 1.00 84.19 255 THR A CA 1
ATOM 2028 C C . THR A 1 255 ? -1.107 17.097 -10.713 1.00 84.19 255 THR A C 1
ATOM 2030 O O . THR A 1 255 ? -2.275 16.734 -10.625 1.00 84.19 255 THR A O 1
ATOM 2033 N N . GLY A 1 256 ? -0.094 16.379 -10.216 1.00 85.56 256 GLY A N 1
ATOM 2034 C CA . GLY A 1 256 ? -0.248 15.093 -9.532 1.00 85.56 256 GLY A CA 1
ATOM 2035 C C . GLY A 1 256 ? -0.074 15.201 -8.021 1.00 85.56 256 GLY A C 1
ATOM 2036 O O . GLY A 1 256 ? -1.026 15.014 -7.265 1.00 85.56 256 GLY A O 1
ATOM 2037 N N . THR A 1 257 ? 1.144 15.517 -7.572 1.00 89.31 257 THR A N 1
ATOM 2038 C CA . THR A 1 257 ? 1.545 15.358 -6.162 1.00 89.31 257 THR A CA 1
ATOM 2039 C C . THR A 1 257 ? 0.829 16.314 -5.211 1.00 89.31 257 THR A C 1
ATOM 2041 O O . THR A 1 257 ? 0.310 15.898 -4.177 1.00 89.31 257 THR A O 1
ATOM 2044 N N . LEU A 1 258 ? 0.771 17.602 -5.541 1.00 91.75 258 LEU A N 1
ATOM 2045 C CA . LEU A 1 258 ? 0.170 18.610 -4.674 1.00 91.75 258 LEU A CA 1
ATOM 2046 C C 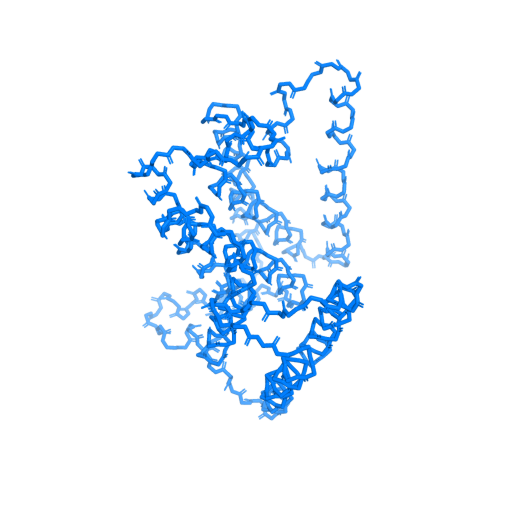. LEU A 1 258 ? -1.351 18.402 -4.498 1.00 91.75 258 LEU A C 1
ATOM 2048 O O . LEU A 1 258 ? -1.807 18.408 -3.352 1.00 91.75 258 LEU A O 1
ATOM 2052 N N . PRO A 1 259 ? -2.140 18.121 -5.556 1.00 92.81 259 PRO A N 1
ATOM 2053 C CA . PRO A 1 259 ? -3.559 17.813 -5.414 1.00 92.81 259 PRO A CA 1
ATOM 2054 C C . PRO A 1 259 ? -3.835 16.590 -4.538 1.00 92.81 259 PRO A C 1
ATOM 2056 O O . PRO A 1 259 ? -4.727 16.648 -3.687 1.00 92.81 259 PRO A O 1
ATOM 2059 N N . ILE A 1 260 ? -3.077 15.497 -4.699 1.00 93.94 260 ILE A N 1
ATOM 2060 C CA . ILE A 1 260 ? -3.296 14.301 -3.876 1.00 93.94 260 ILE A CA 1
ATOM 2061 C C . ILE A 1 260 ? -2.866 14.525 -2.424 1.00 93.94 260 ILE A C 1
ATOM 2063 O O . ILE A 1 260 ? -3.564 14.081 -1.517 1.00 93.94 260 ILE A O 1
ATOM 2067 N N . LEU A 1 261 ? -1.792 15.281 -2.170 1.00 93.81 261 LEU A N 1
ATOM 2068 C CA . LEU A 1 261 ? -1.393 15.658 -0.810 1.00 93.81 261 LEU A CA 1
ATOM 2069 C C . LEU A 1 261 ? -2.484 16.462 -0.095 1.00 93.81 261 LEU A C 1
ATOM 2071 O O . LEU A 1 261 ? -2.775 16.191 1.071 1.00 93.81 261 LEU A O 1
ATOM 2075 N N . ILE A 1 262 ? -3.124 17.404 -0.794 1.00 95.19 262 ILE A N 1
ATOM 2076 C CA . ILE A 1 262 ? -4.253 18.170 -0.250 1.00 95.19 262 ILE A CA 1
ATOM 2077 C C . ILE A 1 262 ? -5.424 17.234 0.076 1.00 95.19 262 ILE A C 1
ATOM 2079 O O . ILE A 1 262 ? -5.971 17.304 1.175 1.00 95.19 262 ILE A O 1
ATOM 2083 N N . GLN A 1 263 ? -5.786 16.320 -0.831 1.00 94.75 263 GLN A N 1
ATOM 2084 C CA . GLN A 1 263 ? -6.847 15.336 -0.572 1.00 94.75 263 GLN A CA 1
ATOM 2085 C C . GLN A 1 263 ? -6.533 14.444 0.635 1.00 94.75 263 GLN A C 1
ATOM 2087 O O . GLN A 1 263 ? -7.409 14.213 1.469 1.00 94.75 263 GLN A O 1
ATOM 2092 N N . CYS A 1 264 ? -5.288 13.971 0.754 1.00 94.62 264 CYS A N 1
ATOM 2093 C CA . CYS A 1 264 ? -4.825 13.209 1.910 1.00 94.62 264 CYS A CA 1
ATOM 2094 C C . CYS A 1 264 ? -4.989 14.009 3.198 1.00 94.62 264 CYS A C 1
ATOM 2096 O O . CYS A 1 264 ? -5.575 13.505 4.151 1.00 94.62 264 CYS A O 1
ATOM 2098 N N . ALA A 1 265 ? -4.512 15.256 3.224 1.00 95.56 265 ALA A N 1
ATOM 2099 C CA . ALA A 1 265 ? -4.598 16.116 4.398 1.00 95.56 265 ALA A CA 1
ATOM 2100 C C . ALA A 1 265 ? -6.053 16.343 4.833 1.00 95.56 265 ALA A C 1
ATOM 2102 O O . ALA A 1 265 ? -6.363 16.217 6.016 1.00 95.56 265 ALA A O 1
ATOM 2103 N N . ILE A 1 266 ? -6.955 16.598 3.879 1.00 96.44 266 ILE A N 1
ATOM 2104 C CA . ILE A 1 266 ? -8.388 16.790 4.143 1.00 96.44 266 ILE A CA 1
ATOM 2105 C C . ILE A 1 266 ? -9.013 15.523 4.743 1.00 96.44 266 ILE A C 1
ATOM 2107 O O . ILE A 1 266 ? -9.706 15.591 5.757 1.00 96.44 266 ILE A O 1
ATOM 2111 N N . ILE A 1 267 ? -8.772 14.352 4.148 1.00 95.75 267 ILE A N 1
ATOM 2112 C CA . ILE A 1 267 ? -9.383 13.102 4.624 1.00 95.75 267 ILE A CA 1
ATOM 2113 C C . ILE A 1 267 ? -8.788 12.676 5.972 1.00 95.75 267 ILE A C 1
ATOM 2115 O O . ILE A 1 267 ? -9.529 12.228 6.846 1.00 95.75 267 ILE A O 1
ATOM 2119 N N . ILE A 1 268 ? -7.482 12.859 6.179 1.00 95.38 268 ILE A N 1
ATOM 2120 C CA . ILE A 1 268 ? -6.831 12.610 7.472 1.00 95.38 268 ILE A CA 1
ATOM 2121 C C . ILE A 1 268 ? -7.391 13.551 8.543 1.00 95.38 268 ILE A C 1
ATOM 2123 O O . ILE A 1 268 ? -7.672 13.099 9.651 1.00 95.38 268 ILE A O 1
ATOM 2127 N N . PHE A 1 269 ? -7.610 14.829 8.226 1.00 96.50 269 PHE A N 1
ATOM 2128 C CA . PHE A 1 269 ? -8.240 15.776 9.146 1.00 96.50 269 PHE A CA 1
ATOM 2129 C C . PHE A 1 269 ? -9.622 15.279 9.599 1.00 96.50 269 PHE A C 1
ATOM 2131 O O . PHE A 1 269 ? -9.867 15.152 10.800 1.00 96.50 269 PHE A O 1
ATOM 2138 N N . PHE A 1 270 ? -10.484 14.884 8.656 1.00 95.56 270 PHE A N 1
ATOM 2139 C CA . PHE A 1 270 ? -11.797 14.319 8.981 1.00 95.56 270 PHE A CA 1
ATOM 2140 C C . PHE A 1 270 ? -11.711 12.999 9.757 1.00 95.56 270 PHE A C 1
ATOM 2142 O O . PHE A 1 270 ? -12.546 12.734 10.624 1.00 95.56 270 PHE A O 1
ATOM 2149 N N . LEU A 1 271 ? -10.711 12.163 9.471 1.00 94.25 271 LEU A N 1
ATOM 2150 C CA . LEU A 1 271 ? -10.451 10.933 10.216 1.00 94.25 271 LEU A CA 1
ATOM 2151 C C . LEU A 1 271 ? -10.083 11.220 11.674 1.00 94.25 271 LEU A C 1
ATOM 2153 O O . LEU A 1 271 ? -10.621 10.569 12.569 1.00 94.25 271 LEU A O 1
ATOM 2157 N N . ILE A 1 272 ? -9.211 12.197 11.922 1.00 93.50 272 ILE A N 1
ATOM 2158 C CA . ILE A 1 272 ? -8.803 12.600 13.274 1.00 93.50 272 ILE A CA 1
ATOM 2159 C C . ILE A 1 272 ? -9.997 13.170 14.045 1.00 93.50 272 ILE A C 1
ATOM 2161 O O . ILE A 1 272 ? -10.225 12.795 15.195 1.00 93.50 272 ILE A O 1
ATOM 2165 N N . GLU A 1 273 ? -10.792 14.036 13.418 1.00 93.56 273 GLU A N 1
ATOM 2166 C CA . GLU A 1 273 ? -12.003 14.587 14.029 1.00 93.56 273 GLU A CA 1
ATOM 2167 C C . GLU A 1 273 ? -12.991 13.471 14.406 1.00 93.56 273 GLU A C 1
ATOM 2169 O O . GLU A 1 273 ? -13.472 13.404 15.541 1.00 93.56 273 GLU A O 1
ATOM 2174 N N . ARG A 1 274 ? -13.221 12.526 13.484 1.00 91.50 274 ARG A N 1
ATOM 2175 C CA . ARG A 1 274 ? -14.074 11.353 13.708 1.00 91.50 274 ARG A CA 1
ATOM 2176 C C . ARG A 1 274 ? -13.557 10.482 14.847 1.00 91.50 274 ARG A C 1
ATOM 2178 O O . ARG A 1 274 ? -14.348 10.038 15.680 1.00 91.50 274 ARG A O 1
ATOM 2185 N N . TRP A 1 275 ? -12.252 10.231 14.874 1.00 90.44 275 TRP A N 1
ATOM 2186 C CA . TRP A 1 275 ? -11.593 9.475 15.930 1.00 90.44 275 TRP A CA 1
ATOM 2187 C C . TRP A 1 275 ? -11.818 10.126 17.296 1.00 90.44 275 TRP A C 1
ATOM 2189 O O . TRP A 1 275 ? -12.251 9.452 18.228 1.00 90.44 275 TRP A O 1
ATOM 2199 N N . ASN A 1 276 ? -11.588 11.436 17.404 1.00 90.50 276 ASN A N 1
ATOM 2200 C CA . ASN A 1 276 ? -11.753 12.181 18.650 1.00 90.50 276 ASN A CA 1
ATOM 2201 C C . ASN A 1 276 ? -13.203 12.150 19.144 1.00 90.50 276 ASN A C 1
ATOM 2203 O O . ASN A 1 276 ? -13.438 11.830 20.309 1.00 90.50 276 ASN A O 1
ATOM 2207 N N . ALA A 1 277 ? -14.169 12.404 18.255 1.00 89.00 277 ALA A N 1
ATOM 2208 C 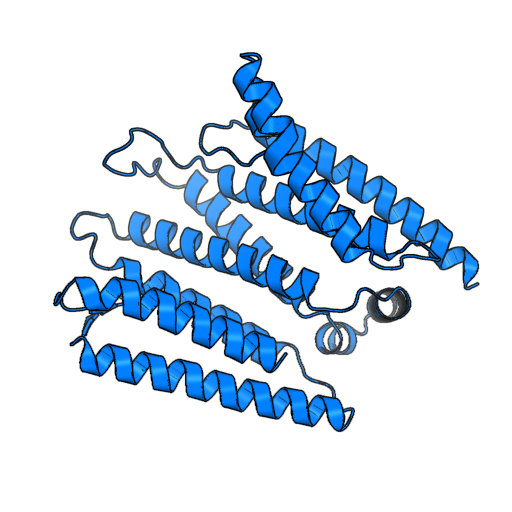CA . ALA A 1 277 ? -15.591 12.348 18.588 1.00 89.00 277 ALA A CA 1
ATOM 2209 C C . ALA A 1 277 ? -15.999 10.959 19.097 1.00 89.00 277 ALA A C 1
ATOM 2211 O O . ALA A 1 277 ? -16.673 10.832 20.116 1.00 89.00 277 ALA A O 1
ATOM 2212 N N . ARG A 1 278 ? -15.539 9.899 18.424 1.00 85.50 278 ARG A N 1
ATOM 2213 C CA . ARG A 1 278 ? -15.868 8.526 18.808 1.00 85.50 278 ARG A CA 1
ATOM 2214 C C . ARG A 1 278 ? -15.175 8.106 20.100 1.00 85.50 278 ARG A C 1
ATOM 2216 O O . ARG A 1 278 ? -15.782 7.406 20.898 1.00 85.50 278 ARG A O 1
ATOM 2223 N N . ASN A 1 279 ? -13.932 8.527 20.319 1.00 84.00 279 ASN A N 1
ATOM 2224 C CA . ASN A 1 279 ? -13.187 8.242 21.544 1.00 84.00 279 ASN A CA 1
ATOM 2225 C C . ASN A 1 279 ? -13.820 8.924 22.772 1.00 84.00 279 ASN A C 1
ATOM 2227 O O . ASN A 1 279 ? -13.801 8.341 23.851 1.00 84.00 279 ASN A O 1
ATOM 2231 N N . ALA A 1 280 ? -14.418 10.109 22.599 1.00 84.38 280 ALA A N 1
ATOM 2232 C CA . ALA A 1 280 ? -15.139 10.814 23.658 1.00 84.38 280 ALA A CA 1
ATOM 2233 C C . ALA A 1 280 ? -16.419 10.090 24.117 1.00 84.38 280 ALA A C 1
ATOM 2235 O O . ALA A 1 280 ? -16.769 10.191 25.282 1.00 84.38 280 ALA A O 1
ATOM 2236 N N . GLU A 1 281 ? -17.090 9.317 23.253 1.00 80.75 281 GLU A N 1
ATOM 2237 C CA . GLU A 1 281 ? -18.275 8.526 23.645 1.00 80.75 281 GLU A CA 1
ATOM 2238 C C . GLU A 1 281 ? -17.963 7.361 24.608 1.00 80.75 281 GLU A C 1
ATOM 2240 O O . GLU A 1 281 ? -18.885 6.765 25.160 1.00 80.75 281 GLU A O 1
ATOM 2245 N N . TYR A 1 282 ? -16.689 6.991 24.766 1.00 68.12 282 TYR A N 1
ATOM 2246 C CA . TYR A 1 282 ? -16.241 5.883 25.621 1.00 68.12 282 TYR A CA 1
ATOM 2247 C C . TYR A 1 282 ? -15.492 6.351 26.883 1.00 68.12 282 TYR A C 1
ATOM 2249 O O . TYR A 1 282 ? -14.825 5.528 27.522 1.00 68.12 282 TYR A O 1
ATOM 2257 N N . LEU A 1 283 ? -15.539 7.650 27.189 1.00 61.66 283 LEU A N 1
ATOM 2258 C CA . LEU A 1 283 ? -15.064 8.263 28.434 1.00 61.66 283 LEU A CA 1
ATOM 2259 C C . LEU A 1 283 ? -16.271 8.644 29.292 1.00 61.66 283 LEU A C 1
ATOM 2261 O O . LEU A 1 283 ? -16.165 8.457 30.521 1.00 61.66 283 LEU A O 1
#

Sequence (283 aa):
LVLIFSLVSGFLFSGLTGFIRKAEIPVSWLGLDFSYSDFMLFSVIFFLVWSIIGVYRNMRTEFQMTNGPYVWLTFLISFMIYLSGFLSNAEDLDPVKHGIIALYISYAVGVLITYFMVFSEPKQIVEFRFLADKAKKGLWKEVGDNLPLWFLSLGVTVILCVAVLILSLLSTPIEIKGQGEHLPAFYALNVLCFMIRDISLLLYVNLKKDARRADIATVVYLVILYGLVPSILGMSGLKNLLPMFVPMPDSNLITGTLPILIQCAIIIFFLIERWNARNAEYL

pLDDT: mean 83.09, std 13.19, range [38.66, 96.62]